Protein AF-0000000076890115 (afdb_homodimer)

Solvent-accessible surface area (backbone atoms only — not comparable to full-atom values): 14856 Å² total; per-residue (Å²): 121,95,66,88,70,88,66,61,55,68,55,51,53,27,32,53,40,20,37,52,50,12,52,52,36,37,52,35,37,73,70,44,58,57,48,56,56,49,51,50,51,44,50,29,38,48,46,52,17,54,66,69,36,73,86,72,84,63,91,37,54,66,53,38,17,52,27,31,18,46,33,30,33,60,43,41,61,73,31,68,40,38,51,47,40,17,54,45,15,48,73,45,59,52,69,17,34,51,54,10,36,49,50,14,50,45,54,50,49,52,50,24,34,49,42,6,56,73,48,32,83,65,69,39,61,43,60,47,28,45,54,51,14,50,49,29,39,52,51,22,51,53,49,51,51,49,59,71,72,100,119,96,65,87,72,87,67,62,53,68,54,51,53,28,33,53,40,20,40,51,50,12,50,50,36,37,52,34,35,74,69,45,59,58,48,57,54,50,51,50,50,45,48,28,38,48,46,51,17,53,65,69,37,73,85,72,85,64,91,36,54,66,54,38,18,53,28,31,18,47,33,30,32,58,43,40,61,73,30,68,39,38,51,47,40,16,54,46,15,48,73,45,57,52,68,17,36,50,53,9,36,50,51,14,50,44,52,50,49,53,51,24,34,50,43,5,57,72,50,31,83,65,68,40,61,44,60,46,27,44,52,52,13,51,47,31,37,51,53,22,51,54,50,50,50,49,59,71,72,99

Foldseek 3Di:
DPDPDPQCVVLVVLLVVLLVLLVVLLVCLVVVVVQVVVVVLLVVLQVVLDVVQDDDPDPDPVSVVSSVVSSVVVVLVPDPLVVVLVVDCVPDDNVVSVVVSCVVVVVVVVVVCCCCVPVNPPPGPSVVSNVSSVVSNVVSVVSVVVSVVD/DPDPPPQCVVLVVLLVVLLVLLVVLLVCLVVCVVQVVVVVLLVVLQVVLDVVQDDDPDPDPVSVVSSVVSSVVVVLVPDPLVVVLVVDCVPDDNVVSVVVSCVVVVVVVVVVCCCCVVVNPPPGPSVVSNVSSVVSNVVSVVSVVVSVVD

pLDDT: mean 81.65, std 14.85, range [27.28, 97.69]

Radius of gyration: 20.22 Å; Cα contacts (8 Å, |Δi|>4): 421; chains: 2; bounding box: 36×68×52 Å

Organism: Aegilops tauschii subsp. strangulata (NCBI:txid200361)

Nearest PDB structures (foldseek):
  8p4y-assembly1_A  TM=1.735E-01  e=9.247E+00  synthetic construct

Secondary structure (DSSP, 8-state):
-----SS-HHHHHHHHHHHHHHHHHHHHHHHTHHHHHHHHHHHHHHHHHHHHS-S--S--HHHHHHHHHHHHHHHHTTSHHHHHHHHHHHHS-HHHHHHHHHHHHHHHHHHHHHHHHHHGGGS-HHHHHHHHHHHHHHHHHHHHHHHHH-/-----SS-HHHHHHHHHHHHHHHHHHHHHHHTHHHHHHHHHHHHHHHHHHHHS-S--S--HHHHHHHHHHHHHHHHTTSHHHHHHHHHHHHS-HHHHHHHHHHHHHHHHHHHHHHHHHHGGG--HHHHHHHHHHHHHHHHHHHHHHHHH-

Sequence (300 aa):
SFGGTDFPIDDILAVCLLVYYGVTTLLDAASGDGEKMNEEQEEAELAVSKFSGNGAGLVSVASTLASTFVLVFVAEWGDKSFFSTIALAAASSPPGVIAGSLAGHGVATLIAVLGGSLLGTFLSEKIISYIGGSLFLAFAAVTLVEIATSSFGGTDFPIDDILAVCLLVYYGVTTLLDAASGDGEKMNEEQEEAELAVSKFSGNGAGLVSVASTLASTFVLVFVAEWGDKSFFSTIALAAASSPPGVIAGSLAGHGVATLIAVLGGSLLGTFLSEKIISYIGGSLFLAFAAVTLVEIATS

Structure (mmCIF, N/CA/C/O backbone):
data_AF-0000000076890115-model_v1
#
loop_
_entity.id
_entity.type
_entity.pdbx_description
1 polymer 'GDT1 family protein'
#
loop_
_atom_site.group_PDB
_atom_site.id
_atom_site.type_symbol
_atom_site.label_atom_id
_atom_site.label_alt_id
_atom_site.label_comp_id
_atom_site.label_asym_id
_atom_site.label_entity_id
_atom_site.label_seq_id
_atom_site.pdbx_PDB_ins_code
_atom_site.Cartn_x
_atom_site.Cartn_y
_atom_site.Cartn_z
_atom_site.occupancy
_atom_site.B_iso_or_equiv
_atom_site.auth_seq_id
_atom_site.auth_comp_id
_atom_site.auth_asym_id
_atom_site.auth_atom_id
_atom_site.pdbx_PDB_model_num
ATOM 1 N N . SER A 1 1 ? 9.648 32.312 24.516 1 27.28 1 SER A N 1
ATOM 2 C CA . SER A 1 1 ? 10.445 31.25 23.906 1 27.28 1 SER A CA 1
ATOM 3 C C . SER A 1 1 ? 10.328 31.266 22.391 1 27.28 1 SER A C 1
ATOM 5 O O . SER A 1 1 ? 9.305 31.688 21.844 1 27.28 1 SER A O 1
ATOM 7 N N . PHE A 1 2 ? 11.359 31.141 21.453 1 32.25 2 PHE A N 1
ATOM 8 C CA . PHE A 1 2 ? 11.242 31.688 20.094 1 32.25 2 PHE A CA 1
ATOM 9 C C . PHE A 1 2 ? 9.961 31.203 19.438 1 32.25 2 PHE A C 1
ATOM 11 O O . PHE A 1 2 ? 9.633 30.016 19.484 1 32.25 2 PHE A O 1
ATOM 18 N N . GLY A 1 3 ? 8.875 31.859 19.422 1 35.59 3 GLY A N 1
ATOM 19 C CA . GLY A 1 3 ? 7.52 31.922 18.906 1 35.59 3 GLY A CA 1
ATOM 20 C C . GLY A 1 3 ? 7.379 31.359 17.516 1 35.59 3 GLY A C 1
ATOM 21 O O . GLY A 1 3 ? 8.25 31.562 16.656 1 35.59 3 GLY A O 1
ATOM 22 N N . GLY A 1 4 ? 6.902 30.141 17.156 1 39.75 4 GLY A N 1
ATOM 23 C CA . GLY A 1 4 ? 6.863 29.438 15.883 1 39.75 4 GLY A CA 1
ATOM 24 C C . GLY A 1 4 ? 6.652 30.375 14.703 1 39.75 4 GLY A C 1
ATOM 25 O O . GLY A 1 4 ? 5.57 30.938 14.539 1 39.75 4 GLY A O 1
ATOM 26 N N . THR A 1 5 ? 7.344 31.312 14.164 1 41.62 5 THR A N 1
ATOM 27 C CA . THR A 1 5 ? 7.414 32.375 13.18 1 41.62 5 THR A CA 1
ATOM 28 C C . THR A 1 5 ? 6.609 32 11.93 1 41.62 5 THR A C 1
ATOM 30 O O . THR A 1 5 ? 6.43 30.828 11.625 1 41.62 5 THR A O 1
ATOM 33 N N . ASP A 1 6 ? 5.484 32.75 11.305 1 49.31 6 ASP A N 1
ATOM 34 C CA . ASP A 1 6 ? 4.375 32.719 10.352 1 49.31 6 ASP A CA 1
ATOM 35 C C . ASP A 1 6 ? 4.828 32.188 8.992 1 49.31 6 ASP A C 1
ATOM 37 O O . ASP A 1 6 ? 4.113 32.344 8 1 49.31 6 ASP A O 1
ATOM 41 N N . PHE A 1 7 ? 6.051 32.125 8.516 1 55.19 7 PHE A N 1
ATOM 42 C CA . PHE A 1 7 ? 6.566 31.594 7.262 1 55.19 7 PHE A CA 1
ATOM 43 C C . PHE A 1 7 ? 6.062 30.172 7.023 1 55.19 7 PHE A C 1
ATOM 45 O O . PHE A 1 7 ? 6.168 29.312 7.902 1 55.19 7 PHE A O 1
ATOM 52 N N . PRO A 1 8 ? 5.098 30 6.098 1 70.12 8 PRO A N 1
ATOM 53 C CA . PRO A 1 8 ? 4.484 28.688 5.875 1 70.12 8 PRO A CA 1
ATOM 54 C C . PRO A 1 8 ? 5.512 27.594 5.598 1 70.12 8 PRO A C 1
ATOM 56 O O . PRO A 1 8 ? 5.531 27.016 4.504 1 70.12 8 PRO A O 1
ATOM 59 N N . ILE A 1 9 ? 6.512 27.406 6.5 1 76.44 9 ILE A N 1
ATOM 60 C CA . ILE A 1 9 ? 7.578 26.422 6.367 1 76.44 9 ILE A CA 1
ATOM 61 C C . ILE A 1 9 ? 6.98 25.047 6.035 1 76.44 9 ILE A C 1
ATOM 63 O O . ILE A 1 9 ? 7.496 24.328 5.18 1 76.44 9 ILE A O 1
ATOM 67 N N . ASP A 1 10 ? 5.949 24.844 6.699 1 75.38 10 ASP A N 1
ATOM 68 C CA . ASP A 1 10 ? 5.301 23.562 6.449 1 75.38 10 ASP A CA 1
ATOM 69 C C . ASP A 1 10 ? 4.824 23.469 5 1 75.38 10 ASP A C 1
ATOM 71 O O . ASP A 1 10 ? 4.938 22.406 4.375 1 75.38 10 ASP A O 1
ATOM 75 N N . ASP A 1 11 ? 4.395 24.625 4.562 1 80.5 11 ASP A N 1
ATOM 76 C CA . ASP A 1 11 ? 3.898 24.641 3.191 1 80.5 11 ASP A CA 1
ATOM 77 C C . ASP A 1 11 ? 5.043 24.516 2.189 1 80.5 11 ASP A C 1
ATOM 79 O O . ASP A 1 11 ? 4.922 23.828 1.174 1 80.5 11 ASP A O 1
ATOM 83 N N . ILE A 1 12 ? 6.098 25.078 2.402 1 85.5 12 ILE A N 1
ATOM 84 C CA . ILE A 1 12 ? 7.254 25.016 1.515 1 85.5 12 ILE A CA 1
ATOM 85 C C . ILE A 1 12 ? 7.836 23.609 1.521 1 85.5 12 ILE A C 1
ATOM 87 O O . ILE A 1 12 ? 8.188 23.078 0.469 1 85.5 12 ILE A O 1
ATOM 91 N N . LEU A 1 13 ? 7.957 23.078 2.717 1 83.81 13 LEU A N 1
ATOM 92 C CA . LEU A 1 13 ? 8.43 21.703 2.822 1 83.81 13 LEU A CA 1
ATOM 93 C C . LEU A 1 13 ? 7.516 20.75 2.061 1 83.81 13 LEU A C 1
ATOM 95 O O . LEU A 1 13 ? 7.988 19.828 1.396 1 83.81 13 LEU A O 1
ATOM 99 N N . ALA A 1 14 ? 6.254 21.062 2.143 1 82.19 14 ALA A N 1
ATOM 100 C CA . ALA A 1 14 ? 5.277 20.234 1.432 1 82.19 14 ALA A CA 1
ATOM 101 C C . ALA A 1 14 ? 5.492 20.312 -0.077 1 82.19 14 ALA A C 1
ATOM 103 O O . ALA A 1 14 ? 5.473 19.297 -0.769 1 82.19 14 ALA A O 1
ATOM 104 N N . VAL A 1 15 ? 5.703 21.469 -0.547 1 88.88 15 VAL A N 1
ATOM 105 C CA . VAL A 1 15 ? 5.922 21.656 -1.977 1 88.88 15 VAL A CA 1
ATOM 106 C C . VAL A 1 15 ? 7.191 20.922 -2.406 1 88.88 15 VAL A C 1
ATOM 108 O O . VAL A 1 15 ? 7.191 20.203 -3.416 1 88.88 15 VAL A O 1
ATOM 111 N N . CYS A 1 16 ? 8.25 21 -1.695 1 91.38 16 CYS A N 1
ATOM 112 C CA . CYS A 1 16 ? 9.508 20.344 -2.02 1 91.38 16 CYS A CA 1
ATOM 113 C C . CYS A 1 16 ? 9.336 18.828 -2.043 1 91.38 16 CYS A C 1
ATOM 115 O O . CYS A 1 16 ? 9.844 18.156 -2.943 1 91.38 16 CYS A O 1
ATOM 117 N N . LEU A 1 17 ? 8.609 18.422 -1.122 1 88.25 17 LEU A N 1
ATOM 118 C CA . LEU A 1 17 ? 8.375 16.984 -1.047 1 88.25 17 LEU A CA 1
ATOM 119 C C . LEU A 1 17 ? 7.527 16.5 -2.225 1 88.25 17 LEU A C 1
ATOM 121 O O . LEU A 1 17 ? 7.824 15.477 -2.83 1 88.25 17 LEU A O 1
ATOM 125 N N . LEU A 1 18 ? 6.523 17.25 -2.518 1 89.75 18 LEU A N 1
ATOM 126 C CA . LEU A 1 18 ? 5.633 16.891 -3.613 1 89.75 18 LEU A CA 1
ATOM 127 C C . LEU A 1 18 ? 6.375 16.891 -4.945 1 89.75 18 LEU A C 1
ATOM 129 O O . LEU A 1 18 ? 6.172 16.016 -5.777 1 89.75 18 LEU A O 1
ATOM 133 N N . VAL A 1 19 ? 7.23 17.828 -5.074 1 93.44 19 VAL A N 1
ATOM 134 C CA . VAL A 1 19 ? 8.031 17.906 -6.289 1 93.44 19 VAL A CA 1
ATOM 135 C C . VAL A 1 19 ? 9.016 16.75 -6.34 1 93.44 19 VAL A C 1
ATOM 137 O O . VAL A 1 19 ? 9.148 16.078 -7.375 1 93.44 19 VAL A O 1
ATOM 140 N N . TYR A 1 20 ? 9.703 16.578 -5.285 1 92.38 20 TYR A N 1
ATOM 141 C CA . TYR A 1 20 ? 10.656 15.477 -5.207 1 92.38 20 TYR A CA 1
ATOM 142 C C . TYR A 1 20 ? 9.992 14.148 -5.559 1 92.38 20 TYR A C 1
ATOM 144 O O . TYR A 1 20 ? 10.477 13.406 -6.414 1 92.38 20 TYR A O 1
ATOM 152 N N . TYR A 1 21 ? 8.875 13.82 -5.035 1 88.62 21 TYR A N 1
ATOM 153 C CA . TYR A 1 21 ? 8.195 12.547 -5.262 1 88.62 21 TYR A CA 1
ATOM 154 C C . TYR A 1 21 ? 7.613 12.484 -6.668 1 88.62 21 TYR A C 1
ATOM 156 O O . TYR A 1 21 ? 7.605 11.422 -7.293 1 88.62 21 TYR A O 1
ATOM 164 N N . GLY A 1 22 ? 7.055 13.602 -7.043 1 91.75 22 GLY A N 1
ATOM 165 C CA . GLY A 1 22 ? 6.539 13.641 -8.406 1 91.75 22 GLY A CA 1
ATOM 166 C C . GLY A 1 22 ? 7.602 13.359 -9.453 1 91.75 22 GLY A C 1
ATOM 167 O O . GLY A 1 22 ? 7.422 12.5 -10.312 1 91.75 22 GLY A O 1
ATOM 168 N N . VAL A 1 23 ? 8.727 13.961 -9.266 1 94.19 23 VAL A N 1
ATOM 169 C CA . VAL A 1 23 ? 9.805 13.852 -10.234 1 94.19 23 VAL A CA 1
ATOM 170 C C . VAL A 1 23 ? 10.422 12.453 -10.172 1 94.19 23 VAL A C 1
ATOM 172 O O . VAL A 1 23 ? 10.641 11.812 -11.203 1 94.19 23 VAL A O 1
ATOM 175 N N . THR A 1 24 ? 10.703 11.977 -9 1 90.31 24 THR A N 1
ATOM 176 C CA . THR A 1 24 ? 11.336 10.664 -8.867 1 90.31 24 THR A CA 1
ATOM 177 C C . THR A 1 24 ? 10.414 9.562 -9.383 1 90.31 24 THR A C 1
ATOM 179 O O . THR A 1 24 ? 10.867 8.602 -9.992 1 90.31 24 THR A O 1
ATOM 182 N N . THR A 1 25 ? 9.164 9.695 -9.133 1 88.44 25 THR A N 1
ATOM 183 C CA . THR A 1 25 ? 8.203 8.719 -9.633 1 88.44 25 THR A CA 1
ATOM 184 C C . THR A 1 25 ? 8.188 8.703 -11.156 1 88.44 25 THR A C 1
ATOM 186 O O . THR A 1 25 ? 8.172 7.641 -11.773 1 88.44 25 THR A O 1
ATOM 189 N N . LEU A 1 26 ? 8.258 9.805 -11.758 1 93.31 26 LEU A N 1
ATOM 190 C CA . LEU A 1 26 ? 8.234 9.898 -13.219 1 93.31 26 LEU A CA 1
ATOM 191 C C . LEU A 1 26 ? 9.539 9.391 -13.82 1 93.31 26 LEU A C 1
ATOM 193 O O . LEU A 1 26 ? 9.531 8.742 -14.867 1 93.31 26 LEU A O 1
ATOM 197 N N . LEU A 1 27 ? 10.625 9.641 -13.188 1 93.25 27 LEU A N 1
ATOM 198 C CA . LEU A 1 27 ? 11.914 9.148 -13.672 1 93.25 27 LEU A CA 1
ATOM 199 C C . LEU A 1 27 ? 11.984 7.629 -13.578 1 93.25 27 LEU A C 1
ATOM 201 O O . LEU A 1 27 ? 12.484 6.973 -14.492 1 93.25 27 LEU A O 1
ATOM 205 N N . ASP A 1 28 ? 11.492 7.113 -12.461 1 87 28 ASP A N 1
ATOM 206 C CA . ASP A 1 28 ? 11.445 5.664 -12.297 1 87 28 ASP A CA 1
ATOM 207 C C . ASP A 1 28 ? 10.555 5.023 -13.359 1 87 28 ASP A C 1
ATOM 209 O O . ASP A 1 28 ? 10.852 3.936 -13.852 1 87 28 ASP A O 1
ATOM 213 N N . ALA A 1 29 ? 9.438 5.652 -13.641 1 87.19 29 ALA A N 1
ATOM 214 C CA . ALA A 1 29 ? 8.531 5.156 -14.672 1 87.19 29 ALA A CA 1
ATOM 215 C C . ALA A 1 29 ? 9.211 5.125 -16.031 1 87.19 29 ALA A C 1
ATOM 217 O O . ALA A 1 29 ? 9.078 4.156 -16.781 1 87.19 29 ALA A O 1
ATOM 218 N N . ALA A 1 30 ? 9.938 6.102 -16.297 1 90.81 30 ALA A N 1
ATOM 219 C CA . ALA A 1 30 ? 10.609 6.219 -17.594 1 90.81 30 ALA A CA 1
ATOM 220 C C . ALA A 1 30 ? 11.734 5.199 -17.719 1 90.81 30 ALA A C 1
ATOM 222 O O . ALA A 1 30 ? 11.969 4.648 -18.797 1 90.81 30 ALA A O 1
ATOM 223 N N . SER A 1 31 ? 12.383 4.844 -16.656 1 89.06 31 SER A N 1
ATOM 224 C CA . SER A 1 31 ? 13.523 3.941 -16.688 1 89.06 31 SER A CA 1
ATOM 225 C C . SER A 1 31 ? 13.078 2.482 -16.672 1 89.06 31 SER A C 1
ATOM 227 O O . SER A 1 31 ? 13.836 1.593 -17.062 1 89.06 31 SER A O 1
ATOM 229 N N . GLY A 1 32 ? 12 2.18 -16.078 1 80.31 32 GLY A N 1
ATOM 230 C CA . GLY A 1 32 ? 11.5 0.815 -15.977 1 80.31 32 GLY A CA 1
ATOM 231 C C . GLY A 1 32 ? 11.992 0.096 -14.734 1 80.31 32 GLY A C 1
ATOM 232 O O . GLY A 1 32 ? 11.672 -1.075 -14.523 1 80.31 32 GLY A O 1
ATOM 233 N N . ASP A 1 33 ? 12.672 0.688 -13.977 1 75.62 33 ASP A N 1
ATOM 234 C CA . ASP A 1 33 ? 13.258 0.078 -12.781 1 75.62 33 ASP A CA 1
ATOM 235 C C . ASP A 1 33 ? 12.18 -0.282 -11.766 1 75.62 33 ASP A C 1
ATOM 237 O O . ASP A 1 33 ? 12.242 -1.335 -11.125 1 75.62 33 ASP A O 1
ATOM 241 N N . GLY A 1 34 ? 11.258 0.55 -11.562 1 69.06 34 GLY A N 1
ATOM 242 C CA . GLY A 1 34 ? 10.164 0.302 -10.641 1 69.06 34 GLY A CA 1
ATOM 243 C C . GLY A 1 34 ? 9.32 -0.9 -11.016 1 69.06 34 GLY A C 1
ATOM 244 O O . GLY A 1 34 ? 8.875 -1.655 -10.148 1 69.06 34 GLY A O 1
ATOM 245 N N . GLU A 1 35 ? 9.203 -1.155 -12.219 1 71.81 35 GLU A N 1
ATOM 246 C CA . GLU A 1 35 ? 8.398 -2.268 -12.711 1 71.81 35 GLU A CA 1
ATOM 247 C C . GLU A 1 35 ? 9.023 -3.609 -12.336 1 71.81 35 GLU A C 1
ATOM 249 O O . GLU A 1 35 ? 8.32 -4.535 -11.922 1 71.81 35 GLU A O 1
ATOM 254 N N . LYS A 1 36 ? 10.234 -3.717 -12.562 1 72.31 36 LYS A N 1
ATOM 255 C CA . LYS A 1 36 ? 10.93 -4.973 -12.281 1 72.31 36 LYS A CA 1
ATOM 256 C C . LYS A 1 36 ? 10.844 -5.328 -10.805 1 72.31 36 LYS A C 1
ATOM 258 O O . LYS A 1 36 ? 10.625 -6.488 -10.453 1 72.31 36 LYS A O 1
ATOM 263 N N . MET A 1 37 ? 10.992 -4.316 -9.953 1 67.5 37 MET A N 1
ATOM 264 C CA . MET A 1 37 ? 10.953 -4.551 -8.516 1 67.5 37 MET A CA 1
ATOM 265 C C . MET A 1 37 ? 9.562 -4.98 -8.07 1 67.5 37 MET A C 1
ATOM 267 O O . MET A 1 37 ? 9.422 -5.867 -7.227 1 67.5 37 MET A O 1
ATOM 271 N N . ASN A 1 38 ? 8.641 -4.379 -8.641 1 69.5 38 ASN A N 1
ATOM 272 C CA . ASN A 1 38 ? 7.262 -4.711 -8.281 1 69.5 38 ASN A CA 1
ATOM 273 C C . ASN A 1 38 ? 6.887 -6.117 -8.742 1 69.5 38 ASN A C 1
ATOM 275 O O . ASN A 1 38 ? 6.188 -6.84 -8.039 1 69.5 38 ASN A O 1
ATOM 279 N N . GLU A 1 39 ? 7.32 -6.488 -9.883 1 71.12 39 GLU A N 1
ATOM 280 C CA . GLU A 1 39 ? 7.055 -7.828 -10.391 1 71.12 39 GLU A CA 1
ATOM 281 C C . GLU A 1 39 ? 7.656 -8.898 -9.477 1 71.12 39 GLU A C 1
ATOM 283 O O . GLU A 1 39 ? 7.035 -9.93 -9.227 1 71.12 39 GLU A O 1
ATOM 288 N N . GLU A 1 40 ? 8.883 -8.594 -9.109 1 69.38 40 GLU A N 1
ATOM 289 C CA . GLU A 1 40 ? 9.555 -9.547 -8.234 1 69.38 40 GLU A CA 1
ATOM 290 C C . GLU A 1 40 ? 8.828 -9.68 -6.895 1 69.38 40 GLU A C 1
ATOM 292 O O . GLU A 1 40 ? 8.688 -10.781 -6.363 1 69.38 40 GLU A O 1
ATOM 297 N N . GLN A 1 41 ? 8.406 -8.539 -6.355 1 69.62 41 GLN A N 1
ATOM 298 C CA . GLN A 1 41 ? 7.676 -8.57 -5.094 1 69.62 41 GLN A CA 1
ATOM 299 C C . GLN A 1 41 ? 6.336 -9.289 -5.25 1 69.62 41 GLN A C 1
ATOM 301 O O . GLN A 1 41 ? 5.93 -10.047 -4.367 1 69.62 41 GLN A O 1
ATOM 306 N N . GLU A 1 42 ? 5.668 -9.086 -6.312 1 72.62 42 GLU A N 1
ATOM 307 C CA . GLU A 1 42 ? 4.418 -9.789 -6.605 1 72.62 42 GLU A CA 1
ATOM 308 C C . GLU A 1 42 ? 4.629 -11.297 -6.66 1 72.62 42 GLU A C 1
ATOM 310 O O . GLU A 1 42 ? 3.82 -12.062 -6.125 1 72.62 42 GLU A O 1
ATOM 315 N N . GLU A 1 43 ? 5.68 -11.727 -7.309 1 71.81 43 GLU A N 1
ATOM 316 C CA . GLU A 1 43 ? 5.984 -13.156 -7.391 1 71.81 43 GLU A CA 1
ATOM 317 C C . GLU A 1 43 ? 6.246 -13.742 -6.008 1 71.81 43 GLU A C 1
ATOM 319 O O . GLU A 1 43 ? 5.848 -14.875 -5.723 1 71.81 43 GLU A O 1
ATOM 324 N N . ALA A 1 44 ? 6.883 -12.977 -5.23 1 72.25 44 ALA A N 1
ATOM 325 C CA . ALA A 1 44 ? 7.152 -13.422 -3.867 1 72.25 44 ALA A CA 1
ATOM 326 C C . ALA A 1 44 ? 5.859 -13.531 -3.061 1 72.25 44 ALA A C 1
ATOM 328 O O . ALA A 1 44 ? 5.672 -14.484 -2.303 1 72.25 44 ALA A O 1
ATOM 329 N N . GLU A 1 45 ? 5.012 -12.555 -3.223 1 70.88 45 GLU A N 1
ATOM 330 C CA . GLU A 1 45 ? 3.732 -12.562 -2.521 1 70.88 45 GLU A CA 1
ATOM 331 C C . GLU A 1 45 ? 2.857 -13.719 -2.988 1 70.88 45 GLU A C 1
ATOM 333 O O . GLU A 1 45 ? 2.154 -14.344 -2.186 1 70.88 45 GLU A O 1
ATOM 338 N N . LEU A 1 46 ? 2.953 -14.016 -4.266 1 72.31 46 LEU A N 1
ATOM 339 C CA . LEU A 1 46 ? 2.213 -15.141 -4.82 1 72.31 46 LEU A CA 1
ATOM 340 C C . LEU A 1 46 ? 2.729 -16.469 -4.258 1 72.31 46 LEU A C 1
ATOM 342 O O . LEU A 1 46 ? 1.944 -17.375 -3.99 1 72.31 46 LEU A O 1
ATOM 346 N N . ALA A 1 47 ? 3.963 -16.547 -4.137 1 72.12 47 ALA A N 1
ATOM 347 C CA . ALA A 1 47 ? 4.547 -17.734 -3.521 1 72.12 47 ALA A CA 1
ATOM 348 C C . ALA A 1 47 ? 4.016 -17.938 -2.105 1 72.12 47 ALA A C 1
ATOM 350 O O . ALA A 1 47 ? 3.711 -19.062 -1.703 1 72.12 47 ALA A O 1
ATOM 351 N N . VAL A 1 48 ? 3.84 -16.859 -1.374 1 69.5 48 VAL A N 1
ATOM 352 C CA . VAL A 1 48 ? 3.314 -16.906 -0.015 1 69.5 48 VAL A CA 1
ATOM 353 C C . VAL A 1 48 ? 1.854 -17.344 -0.042 1 69.5 48 VAL A C 1
ATOM 355 O O . VAL A 1 48 ? 1.421 -18.141 0.806 1 69.5 48 VAL A O 1
ATOM 358 N N . SER A 1 49 ? 1.13 -16.859 -0.946 1 71.56 49 SER A N 1
ATOM 359 C CA . SER A 1 49 ? -0.283 -17.203 -1.067 1 71.56 49 SER A CA 1
ATOM 360 C C . SER A 1 49 ? -0.465 -18.672 -1.414 1 71.56 49 SER A C 1
ATOM 362 O O . SER A 1 49 ? -1.431 -19.312 -0.979 1 71.56 49 SER A O 1
ATOM 364 N N . LYS A 1 50 ? 0.323 -19.234 -2.299 1 69.12 50 LYS A N 1
ATOM 365 C CA . LYS A 1 50 ? 0.262 -20.656 -2.654 1 69.12 50 LYS A CA 1
ATOM 366 C C . LYS A 1 50 ? 0.508 -21.531 -1.436 1 69.12 50 LYS A C 1
ATOM 368 O O . LYS A 1 50 ? -0.094 -22.609 -1.305 1 69.12 50 LYS A O 1
ATOM 373 N N . PHE A 1 51 ? 1.359 -21.031 -0.704 1 63.19 51 PHE A N 1
ATOM 374 C CA . PHE A 1 51 ? 1.638 -21.766 0.519 1 63.19 51 PHE A CA 1
ATOM 375 C C . PHE A 1 51 ? 0.448 -21.719 1.469 1 63.19 51 PHE A C 1
ATOM 377 O O . PHE A 1 51 ? 0.159 -22.688 2.166 1 63.19 51 PHE A O 1
ATOM 384 N N . SER A 1 52 ? -0.043 -20.547 1.548 1 57.22 52 SER A N 1
ATOM 385 C CA . SER A 1 52 ? -1.17 -20.359 2.459 1 57.22 52 SER A CA 1
ATOM 386 C C . SER A 1 52 ? -2.43 -21.031 1.916 1 57.22 52 SER A C 1
ATOM 388 O O . SER A 1 52 ? -3.277 -21.484 2.686 1 57.22 52 SER A O 1
ATOM 390 N N . GLY A 1 53 ? -2.588 -20.906 0.648 1 53.66 53 GLY A N 1
ATOM 391 C CA . GLY A 1 53 ? -3.75 -21.5 0.01 1 53.66 53 GLY A CA 1
ATOM 392 C C . GLY A 1 53 ? -3.561 -22.969 -0.324 1 53.66 53 GLY A C 1
ATOM 393 O O . GLY A 1 53 ? -2.615 -23.328 -1.025 1 53.66 53 GLY A O 1
ATOM 394 N N . ASN A 1 54 ? -3.699 -23.875 0.48 1 49.97 54 ASN A N 1
ATOM 395 C CA . ASN A 1 54 ? -3.67 -25.328 0.25 1 49.97 54 ASN A CA 1
ATOM 396 C C . ASN A 1 54 ? -3.912 -25.656 -1.218 1 49.97 54 ASN A C 1
ATOM 398 O O . ASN A 1 54 ? -4.379 -24.812 -1.985 1 49.97 54 ASN A O 1
ATOM 402 N N . GLY A 1 55 ? -3.975 -27.188 -1.569 1 41.12 55 GLY A N 1
ATOM 403 C CA . GLY A 1 55 ? -4.039 -28.234 -2.572 1 41.12 55 GLY A CA 1
ATOM 404 C C . GLY A 1 55 ? -5.027 -27.938 -3.684 1 41.12 55 GLY A C 1
ATOM 405 O O . GLY A 1 55 ? -5.188 -28.734 -4.609 1 41.12 55 GLY A O 1
ATOM 406 N N . ALA A 1 56 ? -6.344 -27.438 -3.434 1 42.59 56 ALA A N 1
ATOM 407 C CA . ALA A 1 56 ? -7.352 -27.906 -4.379 1 42.59 56 ALA A CA 1
ATOM 408 C C . ALA A 1 56 ? -7.27 -27.125 -5.695 1 42.59 56 ALA A C 1
ATOM 410 O O . ALA A 1 56 ? -7.262 -25.906 -5.703 1 42.59 56 ALA A O 1
ATOM 411 N N . GLY A 1 57 ? -6.609 -27.516 -6.676 1 44.69 57 GLY A N 1
ATOM 412 C CA . GLY A 1 57 ? -6.598 -27.297 -8.109 1 44.69 57 GLY A CA 1
ATOM 413 C C . GLY A 1 57 ? -7.723 -26.391 -8.578 1 44.69 57 GLY A C 1
ATOM 414 O O . GLY A 1 57 ? -7.738 -25.953 -9.734 1 44.69 57 GLY A O 1
ATOM 415 N N . LEU A 1 58 ? -8.883 -26.453 -7.988 1 48.31 58 LEU A N 1
ATOM 416 C CA . LEU A 1 58 ? -10 -25.766 -8.641 1 48.31 58 LEU A CA 1
ATOM 417 C C . LEU A 1 58 ? -10.07 -24.297 -8.203 1 48.31 58 LEU A C 1
ATOM 419 O O . LEU A 1 58 ? -10.148 -24.016 -7.012 1 48.31 58 LEU A O 1
ATOM 423 N N . VAL A 1 59 ? -9.594 -23.25 -9.117 1 60 59 VAL A N 1
ATOM 424 C CA . VAL A 1 59 ? -9.781 -21.797 -9.102 1 60 59 VAL A CA 1
ATOM 425 C C . VAL A 1 59 ? -11.195 -21.469 -8.641 1 60 59 VAL A C 1
ATOM 427 O O . VAL A 1 59 ? -12.086 -21.234 -9.461 1 60 59 VAL A O 1
ATOM 430 N N . SER A 1 60 ? -11.672 -22.031 -7.48 1 78.81 60 SER A N 1
ATOM 431 C CA . SER A 1 60 ? -12.953 -21.641 -6.91 1 78.81 60 SER A CA 1
ATOM 432 C C . SER A 1 60 ? -12.883 -20.219 -6.332 1 78.81 60 SER A C 1
ATOM 434 O O . SER A 1 60 ? -11.797 -19.703 -6.074 1 78.81 60 SER A O 1
ATOM 436 N N . VAL A 1 61 ? -14.031 -19.547 -6.242 1 81.88 61 VAL A N 1
ATOM 437 C CA . VAL A 1 61 ? -14.18 -18.219 -5.676 1 81.88 61 VAL A CA 1
ATOM 438 C C . VAL A 1 61 ? -13.578 -18.172 -4.273 1 81.88 61 VAL A C 1
ATOM 440 O O . VAL A 1 61 ? -12.883 -17.219 -3.91 1 81.88 61 VAL A O 1
ATOM 443 N N . ALA A 1 62 ? -13.719 -19.297 -3.562 1 86.25 62 ALA A N 1
ATOM 444 C CA . ALA A 1 62 ? -13.227 -19.359 -2.189 1 86.25 62 ALA A CA 1
ATOM 445 C C . ALA A 1 62 ? -11.703 -19.422 -2.154 1 86.25 62 ALA A C 1
ATOM 447 O O . ALA A 1 62 ? -11.07 -18.781 -1.313 1 86.25 62 ALA A O 1
ATOM 448 N N . SER A 1 63 ? -11.234 -20.203 -3.141 1 85.5 63 SER A N 1
ATOM 449 C CA . SER A 1 63 ? -9.781 -20.281 -3.205 1 85.5 63 SER A CA 1
ATOM 450 C C . SER A 1 63 ? -9.164 -18.953 -3.617 1 85.5 63 SER A C 1
ATOM 452 O O . SER A 1 63 ? -8.141 -18.547 -3.072 1 85.5 63 SER A O 1
ATOM 454 N N . THR A 1 64 ? -9.875 -18.281 -4.508 1 87.31 64 THR A N 1
ATOM 455 C CA . THR A 1 64 ? -9.414 -16.969 -4.957 1 87.31 64 THR A CA 1
ATOM 456 C C . THR A 1 64 ? -9.484 -15.953 -3.824 1 87.31 64 THR A C 1
ATOM 458 O O . THR A 1 64 ? -8.562 -15.156 -3.633 1 87.31 64 THR A O 1
ATOM 461 N N . LEU A 1 65 ? -10.531 -16.016 -3.025 1 91.88 65 LEU A N 1
ATOM 462 C CA . LEU A 1 65 ? -10.711 -15.125 -1.887 1 91.88 65 LEU A CA 1
ATOM 463 C C . LEU A 1 65 ? -9.578 -15.305 -0.875 1 91.88 65 LEU A C 1
ATOM 465 O O . LEU A 1 65 ? -8.984 -14.32 -0.43 1 91.88 65 LEU A O 1
ATOM 469 N N . ALA A 1 66 ? -9.273 -16.469 -0.556 1 89.75 66 ALA A N 1
ATOM 470 C CA . ALA A 1 66 ? -8.266 -16.766 0.459 1 89.75 66 ALA A CA 1
ATOM 471 C C . ALA A 1 66 ? -6.875 -16.328 -0.013 1 89.75 66 ALA A C 1
ATOM 473 O O . ALA A 1 66 ? -6.133 -15.68 0.73 1 89.75 66 ALA A O 1
ATOM 474 N N . SER A 1 67 ? -6.547 -16.719 -1.281 1 85.44 67 SER A N 1
ATOM 475 C CA . SER A 1 67 ? -5.246 -16.344 -1.829 1 85.44 67 SER A CA 1
ATOM 476 C C . SER A 1 67 ? -5.102 -14.828 -1.942 1 85.44 67 SER A C 1
ATOM 478 O O . SER A 1 67 ? -4.047 -14.273 -1.625 1 85.44 67 SER A O 1
ATOM 480 N N . THR A 1 68 ? -6.234 -14.164 -2.404 1 91.06 68 THR A N 1
ATOM 481 C CA . THR A 1 68 ? -6.203 -12.711 -2.537 1 91.06 68 THR A CA 1
ATOM 482 C C . THR A 1 68 ? -6.082 -12.039 -1.169 1 91.06 68 THR A C 1
ATOM 484 O O . THR A 1 68 ? -5.316 -11.094 -1.002 1 91.06 68 THR A O 1
ATOM 487 N N . PHE A 1 69 ? -6.766 -12.57 -0.197 1 93.94 69 PHE A N 1
ATOM 488 C CA . PHE A 1 69 ? -6.688 -12.047 1.162 1 93.94 69 PHE A CA 1
ATOM 489 C C . PHE A 1 69 ? -5.246 -12.055 1.663 1 93.94 69 PHE A C 1
ATOM 491 O O . PHE A 1 69 ? -4.742 -11.039 2.145 1 93.94 69 PHE A O 1
ATOM 498 N N . VAL A 1 70 ? -4.586 -13.133 1.569 1 88.69 70 VAL A N 1
ATOM 499 C CA . VAL A 1 70 ? -3.232 -13.289 2.09 1 88.69 70 VAL A CA 1
ATOM 500 C C . VAL A 1 70 ? -2.283 -12.352 1.345 1 88.69 70 VAL A C 1
ATOM 502 O O . VAL A 1 70 ? -1.476 -11.656 1.964 1 88.69 70 VAL A O 1
ATOM 505 N N . LEU A 1 71 ? -2.404 -12.305 0.033 1 87.56 71 LEU A N 1
ATOM 506 C CA . LEU A 1 71 ? -1.514 -11.484 -0.779 1 87.56 71 LEU A CA 1
ATOM 507 C C . LEU A 1 71 ? -1.667 -10.008 -0.43 1 87.56 71 LEU A C 1
ATOM 509 O O . LEU A 1 71 ? -0.672 -9.305 -0.252 1 87.56 71 LEU A O 1
ATOM 513 N N . VAL A 1 72 ? -2.898 -9.594 -0.353 1 92.12 72 VAL A N 1
ATOM 514 C CA . VAL A 1 72 ? -3.162 -8.188 -0.078 1 92.12 72 VAL A CA 1
ATOM 515 C C . VAL A 1 72 ? -2.758 -7.852 1.356 1 92.12 72 VAL A C 1
ATOM 517 O O . VAL A 1 72 ? -2.158 -6.805 1.612 1 92.12 72 VAL A O 1
ATOM 520 N N . PHE A 1 73 ? -3.008 -8.758 2.268 1 92.25 73 PHE A N 1
ATOM 521 C CA . PHE A 1 73 ? -2.629 -8.531 3.658 1 92.25 73 PHE A CA 1
ATOM 522 C C . PHE A 1 73 ? -1.116 -8.398 3.791 1 92.25 73 PHE A C 1
ATOM 524 O O . PHE A 1 73 ? -0.625 -7.488 4.461 1 92.25 73 PHE A O 1
ATOM 531 N N . VAL A 1 74 ? -0.386 -9.266 3.158 1 85.75 74 VAL A N 1
ATOM 532 C CA . VAL A 1 74 ? 1.071 -9.242 3.225 1 85.75 74 VAL A CA 1
ATOM 533 C C . VAL A 1 74 ? 1.605 -7.996 2.527 1 85.75 74 VAL A C 1
ATOM 535 O O . VAL A 1 74 ? 2.541 -7.355 3.016 1 85.75 74 VAL A O 1
ATOM 538 N N . ALA A 1 75 ? 1.04 -7.648 1.433 1 87.69 75 ALA A N 1
ATOM 539 C CA . ALA A 1 75 ? 1.468 -6.473 0.68 1 87.69 75 ALA A CA 1
ATOM 540 C C . ALA A 1 75 ? 1.247 -5.195 1.486 1 87.69 75 ALA A C 1
ATOM 542 O O . ALA A 1 75 ? 2.012 -4.234 1.361 1 87.69 75 ALA A O 1
ATOM 543 N N . GLU A 1 76 ? 0.268 -5.211 2.336 1 90.5 76 GLU A N 1
ATOM 544 C CA . GLU A 1 76 ? -0.07 -4.031 3.125 1 90.5 76 GLU A CA 1
ATOM 545 C C . GLU A 1 76 ? 0.833 -3.91 4.348 1 90.5 76 GLU A C 1
ATOM 547 O O . GLU A 1 76 ? 0.966 -2.826 4.922 1 90.5 76 GLU A O 1
ATOM 552 N N . TRP A 1 77 ? 1.384 -4.941 4.742 1 89.31 77 TRP A N 1
ATOM 553 C CA . TRP A 1 77 ? 2.205 -4.93 5.949 1 89.31 77 TRP A CA 1
ATOM 554 C C . TRP A 1 77 ? 3.373 -3.961 5.805 1 89.31 77 TRP A C 1
ATOM 556 O O . TRP A 1 77 ? 4.312 -4.223 5.047 1 89.31 77 TRP A O 1
ATOM 566 N N . GLY A 1 78 ? 3.295 -2.889 6.457 1 86.38 78 GLY A N 1
ATOM 567 C CA . GLY A 1 78 ? 4.414 -1.96 6.504 1 86.38 78 GLY A CA 1
ATOM 568 C C . GLY A 1 78 ? 4.492 -1.06 5.285 1 86.38 78 GLY A C 1
ATOM 569 O O . GLY A 1 78 ? 5.527 -0.432 5.039 1 86.38 78 GLY A O 1
ATOM 570 N N . ASP A 1 79 ? 3.486 -1.058 4.516 1 87.25 79 ASP A N 1
ATOM 571 C CA . ASP A 1 79 ? 3.541 -0.168 3.361 1 87.25 79 ASP A CA 1
ATOM 572 C C . ASP A 1 79 ? 3.178 1.263 3.752 1 87.25 79 ASP A C 1
ATOM 574 O O . ASP A 1 79 ? 2.912 1.544 4.922 1 87.25 79 ASP A O 1
ATOM 578 N N . LYS A 1 80 ? 3.158 2.184 2.74 1 82.62 80 LYS A N 1
ATOM 579 C CA . LYS A 1 80 ? 2.932 3.605 2.982 1 82.62 80 LYS A CA 1
ATOM 580 C C . LYS A 1 80 ? 1.577 3.84 3.646 1 82.62 80 LYS A C 1
ATOM 582 O O . LYS A 1 80 ? 1.477 4.602 4.609 1 82.62 80 LYS A O 1
ATOM 587 N N . SER A 1 81 ? 0.477 3.174 3.111 1 89.94 81 SER A N 1
ATOM 588 C CA . SER A 1 81 ? -0.851 3.41 3.668 1 89.94 81 SER A CA 1
ATOM 589 C C . SER A 1 81 ? -0.976 2.826 5.07 1 89.94 81 SER A C 1
ATOM 591 O O . SER A 1 81 ? -1.708 3.357 5.906 1 89.94 81 SER A O 1
ATOM 593 N N . PHE A 1 82 ? -0.212 1.784 5.391 1 90.44 82 PHE A N 1
ATOM 594 C CA . PHE A 1 82 ? -0.213 1.177 6.715 1 90.44 82 PHE A CA 1
ATOM 595 C C . PHE A 1 82 ? 0.323 2.15 7.758 1 90.44 82 PHE A C 1
ATOM 597 O O . PHE A 1 82 ? -0.315 2.377 8.789 1 90.44 82 PHE A O 1
ATOM 604 N N . PHE A 1 83 ? 1.38 2.826 7.445 1 84.44 83 PHE A N 1
ATOM 605 C CA . PHE A 1 83 ? 2.029 3.732 8.383 1 84.44 83 PHE A CA 1
ATOM 606 C C . PHE A 1 83 ? 1.249 5.035 8.508 1 84.44 83 PHE A C 1
ATOM 608 O O . PHE A 1 83 ? 1.147 5.609 9.594 1 84.44 83 PHE A O 1
ATOM 615 N N . SER A 1 84 ? 0.752 5.477 7.387 1 84.12 84 SER A N 1
ATOM 616 C CA . SER A 1 84 ? -0.088 6.668 7.434 1 84.12 84 SER A CA 1
ATOM 617 C C . SER A 1 84 ? -1.307 6.449 8.32 1 84.12 84 SER A C 1
ATOM 619 O O . SER A 1 84 ? -1.695 7.344 9.078 1 84.12 84 SER A O 1
ATOM 621 N N . THR A 1 85 ? -1.853 5.273 8.234 1 89.75 85 THR A N 1
ATOM 622 C CA . THR A 1 85 ? -3.014 4.938 9.055 1 89.75 85 THR A CA 1
ATOM 623 C C . THR A 1 85 ? -2.639 4.891 10.531 1 89.75 85 THR A C 1
ATOM 625 O O . THR A 1 85 ? -3.371 5.402 11.383 1 89.75 85 THR A O 1
ATOM 628 N N . ILE A 1 86 ? -1.493 4.352 10.852 1 86.81 86 ILE A N 1
ATOM 629 C CA . ILE A 1 86 ? -1.01 4.305 12.227 1 86.81 86 ILE A CA 1
ATOM 630 C C . ILE A 1 86 ? -0.835 5.727 12.758 1 86.81 86 ILE A C 1
ATOM 632 O O . ILE A 1 86 ? -1.287 6.043 13.859 1 86.81 86 ILE A O 1
ATOM 636 N N . ALA A 1 87 ? -0.213 6.551 11.961 1 83.38 87 ALA A N 1
ATOM 637 C CA . ALA A 1 87 ? 0.056 7.93 12.367 1 83.38 87 ALA A CA 1
ATOM 638 C C . ALA A 1 87 ? -1.243 8.695 12.602 1 83.38 87 ALA A C 1
ATOM 640 O O . ALA A 1 87 ? -1.378 9.414 13.586 1 83.38 87 ALA A O 1
ATOM 641 N N . LEU A 1 88 ? -2.164 8.523 11.703 1 84.44 88 LEU A N 1
ATOM 642 C CA . LEU A 1 88 ? -3.43 9.242 11.805 1 84.44 88 LEU A CA 1
ATOM 643 C C . LEU A 1 88 ? -4.246 8.734 12.992 1 84.44 88 LEU A C 1
ATOM 645 O O . LEU A 1 88 ? -4.906 9.523 13.68 1 84.44 88 LEU A O 1
ATOM 649 N N . ALA A 1 89 ? -4.215 7.473 13.242 1 88.38 89 ALA A N 1
ATOM 650 C CA . ALA A 1 89 ? -4.961 6.883 14.352 1 88.38 89 ALA A CA 1
ATOM 651 C C . ALA A 1 89 ? -4.406 7.352 15.695 1 88.38 89 ALA A C 1
ATOM 653 O O . ALA A 1 89 ? -5.137 7.418 16.688 1 88.38 89 ALA A O 1
ATOM 654 N N . ALA A 1 90 ? -3.121 7.676 15.711 1 84.81 90 ALA A N 1
ATOM 655 C CA . ALA A 1 90 ? -2.494 8.18 16.938 1 84.81 90 ALA A CA 1
ATOM 656 C C . ALA A 1 90 ? -2.879 9.633 17.188 1 84.81 90 ALA A C 1
ATOM 658 O O . ALA A 1 90 ? -2.844 10.102 18.328 1 84.81 90 ALA A O 1
ATOM 659 N N . ALA A 1 91 ? -3.326 10.32 16.188 1 81.44 91 ALA A N 1
ATOM 660 C CA . ALA A 1 91 ? -3.479 11.766 16.281 1 81.44 91 ALA A CA 1
ATOM 661 C C . ALA A 1 91 ? -4.945 12.172 16.172 1 81.44 91 ALA A C 1
ATOM 663 O O . ALA A 1 91 ? -5.289 13.336 16.391 1 81.44 91 ALA A O 1
ATOM 664 N N . SER A 1 92 ? -5.801 11.266 15.766 1 84.88 92 SER A N 1
ATOM 665 C CA . SER A 1 92 ? -7.172 11.656 15.461 1 84.88 92 SER A CA 1
ATOM 666 C C . SER A 1 92 ? -8.164 10.602 15.945 1 84.88 92 SER A C 1
ATOM 668 O O . SER A 1 92 ? -7.773 9.602 16.531 1 84.88 92 SER A O 1
ATOM 670 N N . SER A 1 93 ? -9.445 10.922 15.641 1 87.19 93 SER A N 1
ATOM 671 C CA . SER A 1 93 ? -10.523 10.023 16.047 1 87.19 93 SER A CA 1
ATOM 672 C C . SER A 1 93 ? -10.43 8.68 15.328 1 87.19 93 SER A C 1
ATOM 674 O O . SER A 1 93 ? -10.492 8.633 14.102 1 87.19 93 SER A O 1
ATOM 676 N N . PRO A 1 94 ? -10.391 7.578 16.094 1 91.06 94 PRO A N 1
ATOM 677 C CA . PRO A 1 94 ? -10.219 6.262 15.477 1 91.06 94 PRO A CA 1
ATOM 678 C C . PRO A 1 94 ? -11.375 5.887 14.562 1 91.06 94 PRO A C 1
ATOM 680 O O . PRO A 1 94 ? -11.156 5.375 13.461 1 91.06 94 PRO A O 1
ATOM 683 N N . PRO A 1 95 ? -12.609 6.223 14.852 1 93 95 PRO A N 1
ATOM 684 C CA . PRO A 1 95 ? -13.68 5.871 13.922 1 93 95 PRO A CA 1
ATOM 685 C C . PRO A 1 95 ? -13.539 6.562 12.562 1 93 95 PRO A C 1
ATOM 687 O O . PRO A 1 95 ? -13.82 5.961 11.523 1 93 95 PRO A O 1
ATOM 690 N N . GLY A 1 96 ? -13.172 7.828 12.594 1 93.38 96 GLY A N 1
ATOM 691 C CA . GLY A 1 96 ? -12.953 8.531 11.336 1 93.38 96 GLY A CA 1
ATOM 692 C C . GLY A 1 96 ? -11.836 7.926 10.508 1 93.38 96 GLY A C 1
ATOM 693 O O . GLY A 1 96 ? -11.945 7.82 9.289 1 93.38 96 GLY A O 1
ATOM 694 N N . VAL A 1 97 ? -10.781 7.512 11.211 1 94.19 97 VAL A N 1
ATOM 695 C CA . VAL A 1 97 ? -9.625 6.922 10.555 1 94.19 97 VAL A CA 1
ATOM 696 C C . VAL A 1 97 ? -10 5.57 9.953 1 94.19 97 VAL A C 1
ATOM 698 O O . VAL A 1 97 ? -9.633 5.258 8.82 1 94.19 97 VAL A O 1
ATOM 701 N N . ILE A 1 98 ? -10.766 4.805 10.688 1 96.81 98 ILE A N 1
ATOM 702 C CA . ILE A 1 98 ? -11.195 3.492 10.219 1 96.81 98 ILE A CA 1
ATOM 703 C C . ILE A 1 98 ? -12.078 3.65 8.984 1 96.81 98 ILE A C 1
ATOM 705 O O . ILE A 1 98 ? -11.812 3.039 7.941 1 96.81 98 ILE A O 1
ATOM 709 N N . ALA A 1 99 ? -13.039 4.441 9.094 1 96.44 99 ALA A N 1
ATOM 710 C CA . ALA A 1 99 ? -13.992 4.617 8 1 96.44 99 ALA A CA 1
ATOM 711 C C . ALA A 1 99 ? -13.305 5.195 6.766 1 96.44 99 ALA A C 1
ATOM 713 O O . ALA A 1 99 ? -13.531 4.73 5.645 1 96.44 99 ALA A O 1
ATOM 714 N N . GLY A 1 100 ? -12.5 6.215 6.996 1 95.5 100 GLY A N 1
ATOM 715 C CA . GLY A 1 100 ? -11.781 6.812 5.883 1 95.5 100 GLY A CA 1
ATOM 716 C C . GLY A 1 100 ? -10.828 5.852 5.207 1 95.5 100 GLY A C 1
ATOM 717 O O . GLY A 1 100 ? -10.742 5.812 3.977 1 95.5 100 GLY A O 1
ATOM 718 N N . SER A 1 101 ? -10.086 5.098 5.996 1 96.5 101 SER A N 1
ATOM 719 C CA . SER A 1 101 ? -9.133 4.129 5.473 1 96.5 101 SER A CA 1
ATOM 720 C C . SER A 1 101 ? -9.836 3.031 4.684 1 96.5 101 SER A C 1
ATOM 722 O O . SER A 1 101 ? -9.43 2.697 3.568 1 96.5 101 SER A O 1
ATOM 724 N N . LEU A 1 102 ? -10.93 2.521 5.242 1 97.19 102 LEU A N 1
ATOM 725 C CA . LEU A 1 102 ? -11.672 1.472 4.559 1 97.19 102 LEU A CA 1
ATOM 726 C C . LEU A 1 102 ? -12.258 1.988 3.25 1 97.19 102 LEU A C 1
ATOM 728 O O . LEU A 1 102 ? -12.242 1.288 2.234 1 97.19 102 LEU A O 1
ATOM 732 N N . ALA A 1 103 ? -12.773 3.143 3.246 1 97.12 103 ALA A N 1
ATOM 733 C CA . ALA A 1 103 ? -13.312 3.736 2.025 1 97.12 103 ALA A CA 1
ATOM 734 C C . ALA A 1 103 ? -12.219 3.947 0.984 1 97.12 103 ALA A C 1
ATOM 736 O O . ALA A 1 103 ? -12.406 3.637 -0.194 1 97.12 103 ALA A O 1
ATOM 737 N N . GLY A 1 104 ? -11.062 4.52 1.464 1 96.19 104 GLY A N 1
ATOM 738 C CA . GLY A 1 104 ? -9.938 4.707 0.563 1 96.19 104 GLY A CA 1
ATOM 739 C C . GLY A 1 104 ? -9.453 3.418 -0.068 1 96.19 104 GLY A C 1
ATOM 740 O O . GLY A 1 104 ? -9.297 3.338 -1.288 1 96.19 104 GLY A O 1
ATOM 741 N N . HIS A 1 105 ? -9.258 2.387 0.751 1 97.19 105 HIS A N 1
ATOM 742 C CA . HIS A 1 105 ? -8.867 1.07 0.261 1 97.19 105 HIS A CA 1
ATOM 743 C C . HIS A 1 105 ? -9.938 0.476 -0.643 1 97.19 105 HIS A C 1
ATOM 745 O O . HIS A 1 105 ? -9.625 -0.194 -1.63 1 97.19 105 HIS A O 1
ATOM 751 N N . GLY A 1 106 ? -11.203 0.667 -0.268 1 97.69 106 GLY A N 1
ATOM 752 C CA . GLY A 1 106 ? -12.305 0.143 -1.059 1 97.69 106 GLY A CA 1
ATOM 753 C C . GLY A 1 106 ? -12.344 0.697 -2.471 1 97.69 106 GLY A C 1
ATOM 754 O O . GLY A 1 106 ? -12.453 -0.06 -3.438 1 97.69 106 GLY A O 1
ATOM 755 N N . VAL A 1 107 ? -12.227 1.963 -2.617 1 97 107 VAL A N 1
ATOM 756 C CA . VAL A 1 107 ? -12.258 2.607 -3.926 1 97 107 VAL A CA 1
ATOM 757 C C . VAL A 1 107 ? -11.031 2.178 -4.738 1 97 107 VAL A C 1
ATOM 759 O O . VAL A 1 107 ? -11.148 1.853 -5.922 1 97 107 VAL A O 1
ATOM 762 N N . ALA A 1 108 ? -9.875 2.152 -4.113 1 95.5 108 ALA A N 1
ATOM 763 C CA . ALA A 1 108 ? -8.664 1.716 -4.805 1 95.5 108 ALA A CA 1
ATOM 764 C C . ALA A 1 108 ? -8.805 0.281 -5.305 1 95.5 108 ALA A C 1
ATOM 766 O O . ALA A 1 108 ? -8.414 -0.031 -6.434 1 95.5 108 ALA A O 1
ATOM 767 N N . THR A 1 109 ? -9.359 -0.585 -4.461 1 96.69 109 THR A N 1
ATOM 768 C CA . THR A 1 109 ? -9.57 -1.983 -4.816 1 96.69 109 THR A CA 1
ATOM 769 C C . THR A 1 109 ? -10.492 -2.098 -6.027 1 96.69 109 THR A C 1
ATOM 771 O O . THR A 1 109 ? -10.203 -2.838 -6.969 1 96.69 109 THR A O 1
ATOM 774 N N . LEU A 1 110 ? -11.562 -1.348 -6.016 1 96.69 110 LEU A N 1
ATOM 775 C CA . LEU A 1 110 ? -12.523 -1.409 -7.113 1 96.69 110 LEU A CA 1
ATOM 776 C C . LEU A 1 110 ? -11.891 -0.917 -8.414 1 96.69 110 LEU A C 1
ATOM 778 O O . LEU A 1 110 ? -12.086 -1.523 -9.469 1 96.69 110 LEU A O 1
ATOM 782 N N . ILE A 1 111 ? -11.125 0.093 -8.352 1 94.25 111 ILE A N 1
ATOM 783 C CA . ILE A 1 111 ? -10.43 0.618 -9.523 1 94.25 111 ILE A CA 1
ATOM 784 C C . ILE A 1 111 ? -9.438 -0.418 -10.039 1 94.25 111 ILE A C 1
ATOM 786 O O . ILE A 1 111 ? -9.359 -0.663 -11.25 1 94.25 111 ILE A O 1
ATOM 790 N N . ALA A 1 112 ? -8.672 -1.005 -9.18 1 93.25 112 ALA A N 1
ATOM 791 C CA . ALA A 1 112 ? -7.676 -2.006 -9.555 1 93.25 112 ALA A CA 1
ATOM 792 C C . ALA A 1 112 ? -8.336 -3.215 -10.211 1 93.25 112 ALA A C 1
ATOM 794 O O . ALA A 1 112 ? -7.859 -3.717 -11.234 1 93.25 112 ALA A O 1
ATOM 795 N N . VAL A 1 113 ? -9.422 -3.688 -9.617 1 94.06 113 VAL A N 1
ATOM 796 C CA . VAL A 1 113 ? -10.117 -4.852 -10.148 1 94.06 113 VAL A CA 1
ATOM 797 C C . VAL A 1 113 ? -10.711 -4.52 -11.523 1 94.06 113 VAL A C 1
ATOM 799 O O . VAL A 1 113 ? -10.617 -5.324 -12.453 1 94.06 113 VAL A O 1
ATOM 802 N N . LEU A 1 114 ? -11.312 -3.354 -11.641 1 92.94 114 LEU A N 1
ATOM 803 C CA . LEU A 1 114 ? -11.852 -2.928 -12.93 1 92.94 114 LEU A CA 1
ATOM 804 C C . LEU A 1 114 ? -10.742 -2.816 -13.969 1 92.94 114 LEU A C 1
ATOM 806 O O . LEU A 1 114 ? -10.906 -3.258 -15.109 1 92.94 114 LEU A O 1
ATOM 810 N N . GLY A 1 115 ? -9.711 -2.242 -13.617 1 89.56 115 GLY A N 1
ATOM 811 C CA . GLY A 1 115 ? -8.57 -2.148 -14.516 1 89.56 115 GLY A CA 1
ATOM 812 C C . GLY A 1 115 ? -8.039 -3.5 -14.953 1 89.56 115 GLY A C 1
ATOM 813 O O . GLY A 1 115 ? -7.832 -3.732 -16.141 1 89.56 115 GLY A O 1
ATOM 814 N N . GLY A 1 116 ? -7.812 -4.375 -14 1 87.69 116 GLY A N 1
ATOM 815 C CA . GLY A 1 116 ? -7.324 -5.711 -14.312 1 87.69 116 GLY A CA 1
ATOM 816 C C . GLY A 1 116 ? -8.297 -6.527 -15.141 1 87.69 116 GLY A C 1
ATOM 817 O O . GLY A 1 116 ? -7.895 -7.195 -16.094 1 87.69 116 GLY A O 1
ATOM 818 N N . SER A 1 117 ? -9.57 -6.473 -14.812 1 88.81 117 SER A N 1
ATOM 819 C CA . SER A 1 117 ? -10.578 -7.301 -15.469 1 88.81 117 SER A CA 1
ATOM 820 C C . SER A 1 117 ? -10.891 -6.781 -16.875 1 88.81 117 SER A C 1
ATOM 822 O O . SER A 1 117 ? -11.195 -7.562 -17.766 1 88.81 117 SER A O 1
ATOM 824 N N . LEU A 1 118 ? -10.82 -5.5 -17.016 1 85.94 118 LEU A N 1
ATOM 825 C CA . LEU A 1 118 ? -11.203 -4.922 -18.297 1 85.94 118 LEU A CA 1
ATOM 826 C C . LEU A 1 118 ? -9.984 -4.754 -19.203 1 85.94 118 LEU A C 1
ATOM 828 O O . LEU A 1 118 ? -10.086 -4.918 -20.422 1 85.94 118 LEU A O 1
ATOM 832 N N . LEU A 1 119 ? -8.859 -4.367 -18.578 1 81 119 LEU A N 1
ATOM 833 C CA . LEU A 1 119 ? -7.707 -4.016 -19.406 1 81 119 LEU A CA 1
ATOM 834 C C . LEU A 1 119 ? -6.645 -5.105 -19.344 1 81 119 LEU A C 1
ATOM 836 O O . LEU A 1 119 ? -5.66 -5.062 -20.078 1 81 119 LEU A O 1
ATOM 840 N N . GLY A 1 120 ? -6.926 -5.973 -18.578 1 71.44 120 GLY A N 1
ATOM 841 C CA . GLY A 1 120 ? -5.969 -7.059 -18.438 1 71.44 120 GLY A CA 1
ATOM 842 C C . GLY A 1 120 ? -4.594 -6.59 -18 1 71.44 120 GLY A C 1
ATOM 843 O O . GLY A 1 120 ? -4.477 -5.711 -17.141 1 71.44 120 GLY A O 1
ATOM 844 N N . THR A 1 121 ? -3.623 -7.172 -18.625 1 62.88 121 THR A N 1
ATOM 845 C CA . THR A 1 121 ? -2.24 -6.926 -18.234 1 62.88 121 THR A CA 1
ATOM 846 C C . THR A 1 121 ? -1.726 -5.629 -18.859 1 62.88 121 THR A C 1
ATOM 848 O O . THR A 1 121 ? -0.541 -5.309 -18.75 1 62.88 121 THR A O 1
ATOM 851 N N . PHE A 1 122 ? -2.709 -4.977 -19.453 1 66.19 122 PHE A N 1
ATOM 852 C CA . PHE A 1 122 ? -2.266 -3.771 -20.141 1 66.19 122 PHE A CA 1
ATOM 853 C C . PHE A 1 122 ? -2.033 -2.635 -19.156 1 66.19 122 PHE A C 1
ATOM 855 O O . PHE A 1 122 ? -1.32 -1.676 -19.469 1 66.19 122 PHE A O 1
ATOM 862 N N . LEU A 1 123 ? -2.652 -2.779 -18.109 1 69.75 123 LEU A N 1
ATOM 863 C CA . LEU A 1 123 ? -2.344 -1.75 -17.125 1 69.75 123 LEU A CA 1
ATOM 864 C C . LEU A 1 123 ? -0.988 -2.01 -16.484 1 69.75 123 LEU A C 1
ATOM 866 O O . LEU A 1 123 ? -0.883 -2.814 -15.547 1 69.75 123 LEU A O 1
ATOM 870 N N . SER A 1 124 ? -0.022 -1.31 -17.203 1 76.62 124 SER A N 1
ATOM 871 C CA . SER A 1 1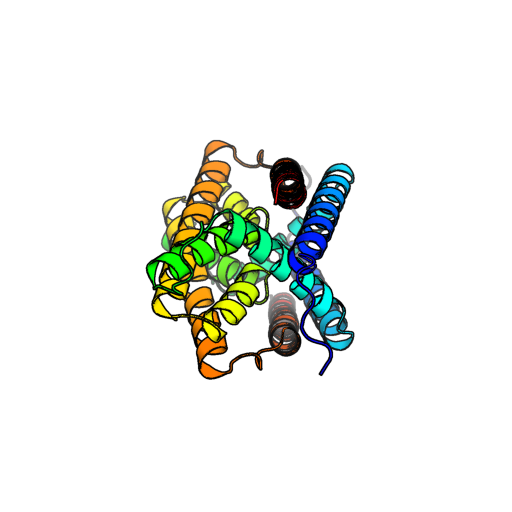24 ? 1.346 -1.515 -16.734 1 76.62 124 SER A CA 1
ATOM 872 C C . SER A 1 124 ? 1.673 -0.598 -15.555 1 76.62 124 SER A C 1
ATOM 874 O O . SER A 1 124 ? 0.972 0.388 -15.32 1 76.62 124 SER A O 1
ATOM 876 N N . GLU A 1 125 ? 2.523 -0.931 -14.789 1 81.69 125 GLU A N 1
ATOM 877 C CA . GLU A 1 125 ? 3.078 -0.114 -13.711 1 81.69 125 GLU A CA 1
ATOM 878 C C . GLU A 1 125 ? 3.508 1.257 -14.227 1 81.69 125 GLU A C 1
ATOM 880 O O . GLU A 1 125 ? 3.412 2.254 -13.508 1 81.69 125 GLU A O 1
ATOM 885 N N . LYS A 1 126 ? 3.85 1.238 -15.477 1 84.81 126 LYS A N 1
ATOM 886 C CA . LYS A 1 126 ? 4.344 2.479 -16.062 1 84.81 126 LYS A CA 1
ATOM 887 C C . LYS A 1 126 ? 3.236 3.523 -16.156 1 84.81 126 LYS A C 1
ATOM 889 O O . LYS A 1 126 ? 3.416 4.668 -15.734 1 84.81 126 LYS A O 1
ATOM 894 N N . ILE A 1 127 ? 2.146 3.102 -16.688 1 86.06 127 ILE A N 1
ATOM 895 C CA . ILE A 1 127 ? 1.022 4.02 -16.844 1 86.06 127 ILE A CA 1
ATOM 896 C C . ILE A 1 127 ? 0.588 4.543 -15.477 1 86.06 127 ILE A C 1
ATOM 898 O O . ILE A 1 127 ? 0.364 5.742 -15.305 1 86.06 127 ILE A O 1
ATOM 902 N N . ILE A 1 128 ? 0.487 3.66 -14.547 1 88.44 128 ILE A N 1
ATOM 903 C CA . ILE A 1 128 ? 0.05 4.027 -13.203 1 88.44 128 ILE A CA 1
ATOM 904 C C . ILE A 1 128 ? 1.041 5.016 -12.586 1 88.44 128 ILE A C 1
ATOM 906 O O . ILE A 1 128 ? 0.64 5.996 -11.953 1 88.44 128 ILE A O 1
ATOM 910 N N . SER A 1 129 ? 2.322 4.828 -12.734 1 88.38 129 SER A N 1
ATOM 911 C CA . SER A 1 129 ? 3.363 5.703 -12.211 1 88.38 129 SER A CA 1
ATOM 912 C C . SER A 1 129 ? 3.322 7.074 -12.875 1 88.38 129 SER A C 1
ATOM 914 O O . SER A 1 129 ? 3.547 8.094 -12.227 1 88.38 129 SER A O 1
ATOM 916 N N . TYR A 1 130 ? 3.016 7.086 -14.133 1 90.94 130 TYR A N 1
ATOM 917 C CA . TYR A 1 130 ? 2.914 8.359 -14.828 1 90.94 130 TYR A CA 1
ATOM 918 C C . TYR A 1 130 ? 1.747 9.188 -14.297 1 90.94 130 TYR A C 1
ATOM 920 O O . TYR A 1 130 ? 1.869 10.398 -14.109 1 90.94 130 TYR A O 1
ATOM 928 N N . ILE A 1 131 ? 0.696 8.516 -14.086 1 90.19 131 ILE A N 1
ATOM 929 C CA . ILE A 1 131 ? -0.468 9.203 -13.539 1 90.19 131 ILE A CA 1
ATOM 930 C C . ILE A 1 131 ? -0.148 9.719 -12.141 1 90.19 131 ILE A C 1
ATOM 932 O O . ILE A 1 131 ? -0.37 10.898 -11.844 1 90.19 131 ILE A O 1
ATOM 936 N N . GLY A 1 132 ? 0.349 8.914 -11.297 1 89.06 132 GLY A N 1
ATOM 937 C CA . GLY A 1 132 ? 0.679 9.297 -9.938 1 89.06 132 GLY A CA 1
ATOM 938 C C . GLY A 1 132 ? 1.691 10.422 -9.859 1 89.06 132 GLY A C 1
ATOM 939 O O . GLY A 1 132 ? 1.495 11.398 -9.125 1 89.06 132 GLY A O 1
ATOM 940 N N . GLY A 1 133 ? 2.83 10.266 -10.594 1 91.75 133 GLY A N 1
ATOM 941 C CA . GLY A 1 133 ? 3.846 11.305 -10.609 1 91.75 133 GLY A CA 1
ATOM 942 C C . GLY A 1 133 ? 3.314 12.648 -11.086 1 91.75 133 GLY A C 1
ATOM 943 O O . GLY A 1 133 ? 3.631 13.688 -10.5 1 91.75 133 GLY A O 1
ATOM 944 N N . SER A 1 134 ? 2.51 12.633 -12.109 1 94.75 134 SER A N 1
ATOM 945 C CA . SER A 1 134 ? 1.913 13.859 -12.625 1 94.75 134 SER A CA 1
ATOM 946 C C . SER A 1 134 ? 0.997 14.508 -11.594 1 94.75 134 SER A C 1
ATOM 948 O O . SER A 1 134 ? 0.968 15.734 -11.469 1 94.75 134 SER A O 1
ATOM 950 N N . LEU A 1 135 ? 0.263 13.711 -10.922 1 89.12 135 LEU A N 1
ATOM 951 C CA . LEU A 1 135 ? -0.633 14.219 -9.891 1 89.12 135 LEU A CA 1
ATOM 952 C C . LEU A 1 135 ? 0.152 14.906 -8.773 1 89.12 135 LEU A C 1
ATOM 954 O O . LEU A 1 135 ? -0.249 15.969 -8.289 1 89.12 135 LEU A O 1
ATOM 958 N N . PHE A 1 136 ? 1.261 14.297 -8.367 1 90.25 136 PHE A N 1
ATOM 959 C CA . PHE A 1 136 ? 2.1 14.906 -7.348 1 90.25 136 PHE A CA 1
ATOM 960 C C . PHE A 1 136 ? 2.586 16.281 -7.801 1 90.25 136 PHE A C 1
ATOM 962 O O . PHE A 1 136 ? 2.574 17.234 -7.02 1 90.25 136 PHE A O 1
ATOM 969 N N . LEU A 1 137 ? 2.932 16.375 -8.977 1 94.31 137 LEU A N 1
ATOM 970 C CA . LEU A 1 137 ? 3.434 17.641 -9.484 1 94.31 137 LEU A CA 1
ATOM 971 C C . LEU A 1 137 ? 2.309 18.672 -9.602 1 94.31 137 LEU A C 1
ATOM 973 O O . LEU A 1 137 ? 2.514 19.859 -9.344 1 94.31 137 LEU A O 1
ATOM 977 N N . ALA A 1 138 ? 1.158 18.234 -10.008 1 93.12 138 ALA A N 1
ATOM 978 C CA . ALA A 1 138 ? 0.007 19.125 -10.078 1 93.12 138 ALA A CA 1
ATOM 979 C C . ALA A 1 138 ? -0.326 19.703 -8.695 1 93.12 138 ALA A C 1
ATOM 981 O O . ALA A 1 138 ? -0.569 20.906 -8.562 1 93.12 138 ALA A O 1
ATOM 982 N N . PHE A 1 139 ? -0.338 18.906 -7.695 1 88 139 PHE A N 1
ATOM 983 C CA . PHE A 1 139 ? -0.617 19.359 -6.336 1 88 139 PHE A CA 1
ATOM 984 C C . PHE A 1 139 ? 0.476 20.297 -5.84 1 88 139 PHE A C 1
ATOM 986 O O . PHE A 1 139 ? 0.203 21.234 -5.082 1 88 139 PHE A O 1
ATOM 993 N N . ALA A 1 140 ? 1.701 19.969 -6.199 1 91.88 140 ALA A N 1
ATOM 994 C CA . ALA A 1 140 ? 2.793 20.875 -5.855 1 91.88 140 ALA A CA 1
ATOM 995 C C . ALA A 1 140 ? 2.553 22.266 -6.438 1 91.88 140 ALA A C 1
ATOM 997 O O . ALA A 1 140 ? 2.748 23.281 -5.754 1 91.88 140 ALA A O 1
ATOM 998 N N . ALA A 1 141 ? 2.121 22.359 -7.617 1 94.31 141 ALA A N 1
ATOM 999 C CA . ALA A 1 141 ? 1.841 23.625 -8.281 1 94.31 141 ALA A CA 1
ATOM 1000 C C . ALA A 1 141 ? 0.711 24.375 -7.586 1 94.31 141 ALA A C 1
ATOM 1002 O O . ALA A 1 141 ? 0.812 25.578 -7.352 1 94.31 141 ALA A O 1
ATOM 1003 N N . VAL A 1 142 ? -0.336 23.703 -7.301 1 87.88 142 VAL A N 1
ATOM 1004 C CA . VAL A 1 142 ? -1.476 24.312 -6.625 1 87.88 142 VAL A CA 1
ATOM 1005 C C . VAL A 1 142 ? -1.034 24.891 -5.277 1 87.88 142 VAL A C 1
ATOM 1007 O O . VAL A 1 142 ? -1.409 26 -4.91 1 87.88 142 VAL A O 1
ATOM 1010 N N . THR A 1 143 ? -0.273 24.078 -4.496 1 85.12 143 THR A N 1
ATOM 1011 C CA . THR A 1 143 ? 0.217 24.531 -3.195 1 85.12 143 THR A CA 1
ATOM 1012 C C . THR A 1 143 ? 1.094 25.766 -3.344 1 85.12 143 THR A C 1
ATOM 1014 O O . THR A 1 143 ? 1.02 26.688 -2.527 1 85.12 143 THR A O 1
ATOM 1017 N N . LEU A 1 144 ? 1.942 25.766 -4.316 1 90.12 144 LEU A N 1
ATOM 1018 C CA . LEU A 1 144 ? 2.809 26.906 -4.57 1 90.12 144 LEU A CA 1
ATOM 1019 C C . LEU A 1 144 ? 1.986 28.156 -4.848 1 90.12 144 LEU A C 1
ATOM 1021 O O . LEU A 1 144 ? 2.322 29.25 -4.371 1 90.12 144 LEU A O 1
ATOM 1025 N N . VAL A 1 145 ? 0.955 28.047 -5.562 1 91.56 145 VAL A N 1
ATOM 1026 C CA . VAL A 1 145 ? 0.078 29.172 -5.871 1 91.56 145 VAL A CA 1
ATOM 1027 C C . VAL A 1 145 ? -0.6 29.656 -4.594 1 91.56 145 VAL A C 1
ATOM 1029 O O . VAL A 1 145 ? -0.738 30.859 -4.379 1 91.56 145 VAL A O 1
ATOM 1032 N N . GLU A 1 146 ? -0.974 28.75 -3.797 1 84.12 146 GLU A N 1
ATOM 1033 C CA . GLU A 1 146 ? -1.589 29.125 -2.525 1 84.12 146 GLU A CA 1
ATOM 1034 C C . GLU A 1 146 ? -0.613 29.891 -1.645 1 84.12 146 GLU A C 1
ATOM 1036 O O . GLU A 1 146 ? -1 30.859 -0.98 1 84.12 146 GLU A O 1
ATOM 1041 N N . ILE A 1 147 ? 0.572 29.438 -1.581 1 83.69 147 ILE A N 1
ATOM 1042 C CA . ILE A 1 147 ? 1.599 30.125 -0.799 1 83.69 147 ILE A CA 1
ATOM 1043 C C . ILE A 1 147 ? 1.826 31.531 -1.355 1 83.69 147 ILE A C 1
ATOM 1045 O O . ILE A 1 147 ? 1.935 32.5 -0.596 1 83.69 147 ILE A O 1
ATOM 1049 N N . ALA A 1 148 ? 1.86 31.578 -2.59 1 89.12 148 ALA A N 1
ATOM 1050 C CA . ALA A 1 148 ? 2.16 32.844 -3.252 1 89.12 148 ALA A CA 1
ATOM 1051 C C . ALA A 1 148 ? 1.004 33.844 -3.102 1 89.12 148 ALA A C 1
ATOM 1053 O O . ALA A 1 148 ? 1.206 35.062 -3.146 1 89.12 148 ALA A O 1
ATOM 1054 N N . THR A 1 149 ? -0.13 33.344 -2.955 1 86.81 149 THR A N 1
ATOM 1055 C CA . THR A 1 149 ? -1.3 34.188 -2.91 1 86.81 149 THR A CA 1
ATOM 1056 C C . THR A 1 149 ? -1.751 34.438 -1.47 1 86.81 149 THR A C 1
ATOM 1058 O O . THR A 1 149 ? -2.762 35.094 -1.226 1 86.81 149 THR A O 1
ATOM 1061 N N . SER A 1 150 ? -1.124 33.781 -0.471 1 74.94 150 SER A N 1
ATOM 1062 C CA . SER A 1 150 ? -1.415 34.031 0.94 1 74.94 150 SER A CA 1
ATOM 1063 C C . SER A 1 150 ? -0.556 35.156 1.504 1 74.94 150 SER A C 1
ATOM 1065 O O . SER A 1 150 ? 0.579 35.344 1.068 1 74.94 150 SER A O 1
ATOM 1067 N N . SER B 1 1 ? 8.398 -30.094 -28.5 1 27.33 1 SER B N 1
ATOM 1068 C CA . SER B 1 1 ? 9.039 -28.828 -28.156 1 27.33 1 SER B CA 1
ATOM 1069 C C . SER B 1 1 ? 9.531 -28.828 -26.719 1 27.33 1 SER B C 1
ATOM 1071 O O . SER B 1 1 ? 8.992 -29.531 -25.875 1 27.33 1 SER B O 1
ATOM 1073 N N . PHE B 1 2 ? 10.75 -28.375 -26.25 1 34 2 PHE B N 1
ATOM 1074 C CA . PHE B 1 2 ? 11.312 -28.859 -25 1 34 2 PHE B CA 1
ATOM 1075 C C . PHE B 1 2 ? 10.297 -28.75 -23.875 1 34 2 PHE B C 1
ATOM 1077 O O . PHE B 1 2 ? 9.68 -27.688 -23.688 1 34 2 PHE B O 1
ATOM 1084 N N . GLY B 1 3 ? 9.531 -29.688 -23.5 1 36.38 3 GLY B N 1
ATOM 1085 C CA . GLY B 1 3 ? 8.547 -30.109 -22.531 1 36.38 3 GLY B CA 1
ATOM 1086 C C . GLY B 1 3 ? 8.805 -29.562 -21.141 1 36.38 3 GLY B C 1
ATOM 1087 O O . GLY B 1 3 ? 9.953 -29.438 -20.719 1 36.38 3 GLY B O 1
ATOM 1088 N N . GLY B 1 4 ? 8.094 -28.578 -20.547 1 39.91 4 GLY B N 1
ATOM 1089 C CA . GLY B 1 4 ? 8.359 -27.906 -19.281 1 39.91 4 GLY B CA 1
ATOM 1090 C C . GLY B 1 4 ? 8.945 -28.828 -18.234 1 39.91 4 GLY B C 1
ATOM 1091 O O . GLY B 1 4 ? 8.25 -29.719 -17.719 1 39.91 4 GLY B O 1
ATOM 1092 N N . THR B 1 5 ? 9.992 -29.484 -18.141 1 41.81 5 THR B N 1
ATOM 1093 C CA . THR B 1 5 ? 10.773 -30.391 -17.297 1 41.81 5 THR B CA 1
ATOM 1094 C C . THR B 1 5 ? 10.5 -30.125 -15.82 1 41.81 5 THR B C 1
ATOM 1096 O O . THR B 1 5 ? 10.172 -29 -15.43 1 41.81 5 THR B O 1
ATOM 1099 N N . ASP B 1 6 ? 9.914 -31.047 -14.789 1 49.16 6 ASP B N 1
ATOM 1100 C CA . ASP B 1 6 ? 9.281 -31.156 -13.477 1 49.16 6 ASP B CA 1
ATOM 1101 C C . ASP B 1 6 ? 10.07 -30.406 -12.414 1 49.16 6 ASP B C 1
ATOM 1103 O O . ASP B 1 6 ? 9.891 -30.641 -11.219 1 49.16 6 ASP B O 1
ATOM 1107 N N . PHE B 1 7 ? 11.273 -29.938 -12.461 1 55 7 PHE B N 1
ATOM 1108 C CA . PHE B 1 7 ? 12.094 -29.172 -11.523 1 55 7 PHE B CA 1
ATOM 1109 C C . PHE B 1 7 ? 11.336 -27.953 -11.008 1 55 7 PHE B C 1
ATOM 1111 O O . PHE B 1 7 ? 10.766 -27.188 -11.789 1 55 7 PHE B O 1
ATOM 1118 N N . PRO B 1 8 ? 10.859 -28 -9.742 1 70.19 8 PRO B N 1
ATOM 1119 C CA . PRO B 1 8 ? 10.031 -26.922 -9.203 1 70.19 8 PRO B CA 1
ATOM 1120 C C . PRO B 1 8 ? 10.695 -25.547 -9.328 1 70.19 8 PRO B C 1
ATOM 1122 O O . PRO B 1 8 ? 11.016 -24.922 -8.32 1 70.19 8 PRO B O 1
ATOM 1125 N N . ILE B 1 9 ? 11.102 -25.141 -10.539 1 76.19 9 ILE B N 1
ATOM 1126 C CA . ILE B 1 9 ? 11.766 -23.875 -10.82 1 76.19 9 ILE B CA 1
ATOM 1127 C C . ILE B 1 9 ? 10.984 -22.734 -10.172 1 76.19 9 ILE B C 1
ATOM 1129 O O . ILE B 1 9 ? 11.57 -21.828 -9.578 1 76.19 9 ILE B O 1
ATOM 1133 N N . ASP B 1 10 ? 9.758 -22.906 -10.312 1 75.5 10 ASP B N 1
ATOM 1134 C CA . ASP B 1 10 ? 8.93 -21.859 -9.719 1 75.5 10 ASP B CA 1
ATOM 1135 C C . ASP B 1 10 ? 9.117 -21.797 -8.203 1 75.5 10 ASP B C 1
ATOM 1137 O O . ASP B 1 10 ? 9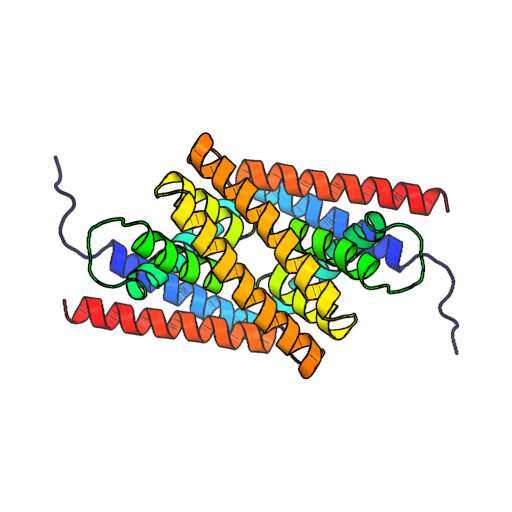.164 -20.719 -7.621 1 75.5 10 ASP B O 1
ATOM 1141 N N . ASP B 1 11 ? 9.305 -22.984 -7.703 1 80.62 11 ASP B N 1
ATOM 1142 C CA . ASP B 1 11 ? 9.484 -23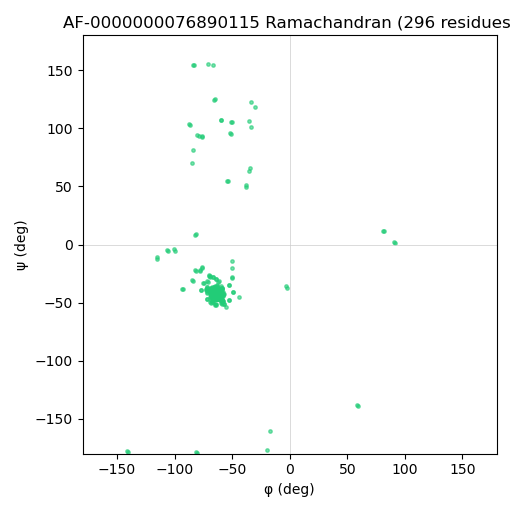.047 -6.254 1 80.62 11 ASP B CA 1
ATOM 1143 C C . ASP B 1 11 ? 10.859 -22.5 -5.848 1 80.62 11 ASP B C 1
ATOM 1145 O O . ASP B 1 11 ? 10.984 -21.812 -4.836 1 80.62 11 ASP B O 1
ATOM 1149 N N . ILE B 1 12 ? 11.812 -22.734 -6.543 1 85.56 12 ILE B N 1
ATOM 1150 C CA . ILE B 1 12 ? 13.164 -22.266 -6.246 1 85.56 12 ILE B CA 1
ATOM 1151 C C . ILE B 1 12 ? 13.219 -20.75 -6.414 1 85.56 12 ILE B C 1
ATOM 1153 O O . ILE B 1 12 ? 13.812 -20.047 -5.586 1 85.56 12 ILE B O 1
ATOM 1157 N N . LEU B 1 13 ? 12.648 -20.297 -7.496 1 83.75 13 LEU B N 1
ATOM 1158 C CA . LEU B 1 13 ? 12.594 -18.859 -7.711 1 83.75 13 LEU B CA 1
ATOM 1159 C C . LEU B 1 13 ? 11.859 -18.172 -6.562 1 83.75 13 LEU B C 1
ATOM 1161 O O . LEU B 1 13 ? 12.266 -17.094 -6.113 1 83.75 13 LEU B O 1
ATOM 1165 N N . ALA B 1 14 ? 10.844 -18.859 -6.105 1 82.25 14 ALA B N 1
ATOM 1166 C CA . ALA B 1 14 ? 10.078 -18.312 -4.984 1 82.25 14 ALA B CA 1
ATOM 1167 C C . ALA B 1 14 ? 10.945 -18.203 -3.73 1 82.25 14 ALA B C 1
ATOM 1169 O O . ALA B 1 14 ? 10.914 -17.188 -3.033 1 82.25 14 ALA B O 1
ATOM 1170 N N . VAL B 1 15 ? 11.68 -19.188 -3.479 1 88.94 15 VAL B N 1
ATOM 1171 C CA . VAL B 1 15 ? 12.547 -19.203 -2.307 1 88.94 15 VAL B CA 1
ATOM 1172 C C . VAL B 1 15 ? 13.578 -18.078 -2.424 1 88.94 15 VAL B C 1
ATOM 1174 O O . VAL B 1 15 ? 13.805 -17.328 -1.472 1 88.94 15 VAL B O 1
ATOM 1177 N N . CYS B 1 16 ? 14.188 -17.891 -3.525 1 91.25 16 CYS B N 1
ATOM 1178 C CA . CYS B 1 16 ? 15.195 -16.859 -3.738 1 91.25 16 CYS B CA 1
ATOM 1179 C C . CYS B 1 16 ? 14.602 -15.469 -3.541 1 91.25 16 CYS B C 1
ATOM 1181 O O . CYS B 1 16 ? 15.227 -14.609 -2.908 1 91.25 16 CYS B O 1
ATOM 1183 N N . LEU B 1 17 ? 13.453 -15.367 -4.02 1 88.25 17 LEU B N 1
ATOM 1184 C CA . LEU B 1 17 ? 12.789 -14.078 -3.885 1 88.25 17 LEU B CA 1
ATOM 1185 C C . LEU B 1 17 ? 12.438 -13.797 -2.426 1 88.25 17 LEU B C 1
ATOM 1187 O O . LEU B 1 17 ? 12.641 -12.68 -1.942 1 88.25 17 LEU B O 1
ATOM 1191 N N . LEU B 1 18 ? 11.953 -14.789 -1.782 1 89.81 18 LEU B N 1
ATOM 1192 C CA . LEU B 1 18 ? 11.562 -14.633 -0.385 1 89.81 18 LEU B CA 1
ATOM 1193 C C . LEU B 1 18 ? 12.781 -14.32 0.484 1 89.81 18 LEU B C 1
ATOM 1195 O O . LEU B 1 18 ? 12.703 -13.477 1.384 1 89.81 18 LEU B O 1
ATOM 1199 N N . VAL B 1 19 ? 13.844 -14.945 0.163 1 93.44 19 VAL B N 1
ATOM 1200 C CA . VAL B 1 19 ? 15.078 -14.688 0.898 1 93.44 19 VAL B CA 1
ATOM 1201 C C . VAL B 1 19 ? 15.578 -13.273 0.593 1 93.44 19 VAL B C 1
ATOM 1203 O O . VAL B 1 19 ? 15.945 -12.531 1.504 1 93.44 19 VAL B O 1
ATOM 1206 N N . TYR B 1 20 ? 15.648 -12.984 -0.643 1 92.38 20 TYR B N 1
ATOM 1207 C CA . TYR B 1 20 ? 16.094 -11.656 -1.054 1 92.38 20 TYR B CA 1
ATOM 1208 C C . TYR B 1 20 ? 15.281 -10.57 -0.359 1 92.38 20 TYR B C 1
ATOM 1210 O O . TYR B 1 20 ? 15.844 -9.656 0.247 1 92.38 20 TYR B O 1
ATOM 1218 N N . TYR B 1 21 ? 14 -10.625 -0.323 1 88.44 21 TYR B N 1
ATOM 1219 C CA . TYR B 1 21 ? 13.141 -9.602 0.264 1 88.44 21 TYR B CA 1
ATOM 1220 C C . TYR B 1 21 ? 13.242 -9.617 1.785 1 88.44 21 TYR B C 1
ATOM 1222 O O . TYR B 1 21 ? 13.188 -8.562 2.426 1 88.44 21 TYR B O 1
ATOM 1230 N N . GLY B 1 22 ? 13.281 -10.828 2.295 1 91.81 22 GLY B N 1
ATOM 1231 C CA . GLY B 1 22 ? 13.453 -10.914 3.736 1 91.81 22 GLY B CA 1
ATOM 1232 C C . GLY B 1 22 ? 14.727 -10.25 4.23 1 91.81 22 GLY B C 1
ATOM 1233 O O . GLY B 1 22 ? 14.688 -9.43 5.145 1 91.81 22 GLY B O 1
ATOM 1234 N N . VAL B 1 23 ? 15.773 -10.5 3.537 1 94.19 23 VAL B N 1
ATOM 1235 C CA . VAL B 1 23 ? 17.078 -9.992 3.941 1 94.19 23 VAL B CA 1
ATOM 1236 C C . VAL B 1 23 ? 17.141 -8.484 3.707 1 94.19 23 VAL B C 1
ATOM 1238 O O . VAL B 1 23 ? 17.594 -7.738 4.578 1 94.19 23 VAL B O 1
ATOM 1241 N N . THR B 1 24 ? 16.719 -8.039 2.568 1 90.25 24 THR B N 1
ATOM 1242 C CA . THR B 1 24 ? 16.812 -6.613 2.262 1 90.25 24 THR B CA 1
ATOM 1243 C C . THR B 1 24 ? 15.914 -5.805 3.199 1 90.25 24 THR B C 1
ATOM 1245 O O . THR B 1 24 ? 16.281 -4.703 3.615 1 90.25 24 THR B O 1
ATOM 1248 N N . THR B 1 25 ? 14.781 -6.332 3.512 1 88.38 25 THR B N 1
ATOM 1249 C CA . THR B 1 25 ? 13.891 -5.652 4.449 1 88.38 25 THR B CA 1
ATOM 1250 C C . THR B 1 25 ? 14.547 -5.531 5.82 1 88.38 25 THR B C 1
ATOM 1252 O O . THR B 1 25 ? 14.477 -4.473 6.457 1 88.38 25 THR B O 1
ATOM 1255 N N . LEU B 1 26 ? 15.211 -6.508 6.262 1 93.31 26 LEU B N 1
ATOM 1256 C CA . LEU B 1 26 ? 15.859 -6.492 7.57 1 93.31 26 LEU B CA 1
ATOM 1257 C C . LEU B 1 26 ? 17.078 -5.57 7.57 1 93.31 26 LEU B C 1
ATOM 1259 O O . LEU B 1 26 ? 17.328 -4.879 8.555 1 93.31 26 LEU B O 1
ATOM 1263 N N . LEU B 1 27 ? 17.797 -5.531 6.5 1 93.25 27 LEU B N 1
ATOM 1264 C CA . LEU B 1 27 ? 18.938 -4.637 6.402 1 93.25 27 LEU B CA 1
ATOM 1265 C C . LEU B 1 27 ? 18.5 -3.178 6.395 1 93.25 27 LEU B C 1
ATOM 1267 O O . LEU B 1 27 ? 19.125 -2.332 7.035 1 93.25 27 LEU B O 1
ATOM 1271 N N . ASP B 1 28 ? 17.438 -2.934 5.645 1 87.12 28 ASP B N 1
ATOM 1272 C CA . ASP B 1 28 ? 16.891 -1.583 5.617 1 87.12 28 ASP B CA 1
ATOM 1273 C C . ASP B 1 28 ? 16.406 -1.161 7 1 87.12 28 ASP B C 1
ATOM 1275 O O . ASP B 1 28 ? 16.531 0.001 7.383 1 87.12 28 ASP B O 1
ATOM 1279 N N . ALA B 1 29 ? 15.766 -2.07 7.699 1 87.31 29 ALA B N 1
ATOM 1280 C CA . ALA B 1 29 ? 15.297 -1.794 9.055 1 87.31 29 ALA B CA 1
ATOM 1281 C C . ALA B 1 29 ? 16.469 -1.453 9.984 1 87.31 29 ALA B C 1
ATOM 1283 O O . ALA B 1 29 ? 16.375 -0.518 10.781 1 87.31 29 ALA B O 1
ATOM 1284 N N . ALA B 1 30 ? 17.5 -2.131 9.828 1 90.94 30 ALA B N 1
ATOM 1285 C CA . ALA B 1 30 ? 18.656 -1.94 10.688 1 90.94 30 ALA B CA 1
ATOM 1286 C C . ALA B 1 30 ? 19.359 -0.62 10.375 1 90.94 30 ALA B C 1
ATOM 1288 O O . ALA B 1 30 ? 19.859 0.055 11.281 1 90.94 30 ALA B O 1
ATOM 1289 N N . SER B 1 31 ? 19.328 -0.182 9.156 1 89.19 31 SER B N 1
ATOM 1290 C CA . SER B 1 31 ? 20.031 1.025 8.742 1 89.19 31 SER B CA 1
ATOM 1291 C C . SER B 1 31 ? 19.219 2.275 9.031 1 89.19 31 SER B C 1
ATOM 1293 O O . SER B 1 31 ? 19.75 3.379 9.109 1 89.19 31 SER B O 1
ATOM 1295 N N . GLY B 1 32 ? 17.938 2.197 8.984 1 80.44 32 GLY B N 1
ATOM 1296 C CA . GLY B 1 32 ? 17.062 3.334 9.211 1 80.44 32 GLY B CA 1
ATOM 1297 C C . GLY B 1 32 ? 16.719 4.078 7.93 1 80.44 32 GLY B C 1
ATOM 1298 O O . GLY B 1 32 ? 16 5.074 7.965 1 80.44 32 GLY B O 1
ATOM 1299 N N . ASP B 1 33 ? 17.156 3.678 6.902 1 76 33 ASP B N 1
ATOM 1300 C CA . ASP B 1 33 ? 16.953 4.352 5.625 1 76 33 ASP B CA 1
ATOM 1301 C C . ASP B 1 33 ? 15.492 4.289 5.203 1 76 33 ASP B C 1
ATOM 1303 O O . ASP B 1 33 ? 14.945 5.266 4.684 1 76 33 ASP B O 1
ATOM 1307 N N . GLY B 1 34 ? 14.883 3.195 5.355 1 69.38 34 GLY B N 1
ATOM 1308 C CA . GLY B 1 34 ? 13.484 3.027 5.012 1 69.38 34 GLY B CA 1
ATOM 1309 C C . GLY B 1 34 ? 12.562 3.922 5.82 1 69.38 34 GLY B C 1
ATOM 1310 O O . GLY B 1 34 ? 11.57 4.438 5.293 1 69.38 34 GLY B O 1
ATOM 1311 N N . GLU B 1 35 ? 12.898 4.195 6.977 1 71.81 35 GLU B N 1
ATOM 1312 C CA . GLU B 1 35 ? 12.086 5.035 7.855 1 71.81 35 GLU B CA 1
ATOM 1313 C C . GLU B 1 35 ? 12.039 6.473 7.355 1 71.81 35 GLU B C 1
ATOM 1315 O O . GLU B 1 35 ? 10.984 7.105 7.359 1 71.81 35 GLU B O 1
ATOM 1320 N N . LYS B 1 36 ? 13.133 6.965 7.039 1 72.44 36 LYS B N 1
ATOM 1321 C CA . LYS B 1 36 ? 13.211 8.352 6.586 1 72.44 36 LYS B CA 1
ATOM 1322 C C . LYS B 1 36 ? 12.383 8.562 5.324 1 72.44 36 LYS B C 1
ATOM 1324 O O . LYS B 1 36 ? 11.68 9.57 5.195 1 72.44 36 LYS B O 1
ATOM 1329 N N . MET B 1 37 ? 12.445 7.578 4.422 1 68.38 37 MET B N 1
ATOM 1330 C CA . MET B 1 37 ? 11.711 7.695 3.164 1 68.38 37 MET B CA 1
ATOM 1331 C C . MET B 1 37 ? 10.211 7.641 3.4 1 68.38 37 MET B C 1
ATOM 1333 O O . MET B 1 37 ? 9.453 8.383 2.771 1 68.38 37 MET B O 1
ATOM 1337 N N . ASN B 1 38 ? 9.867 6.812 4.254 1 70 38 ASN B N 1
ATOM 1338 C CA . ASN B 1 38 ? 8.445 6.68 4.559 1 70 38 ASN B CA 1
ATOM 1339 C C . ASN B 1 38 ? 7.898 7.93 5.246 1 70 38 ASN B C 1
ATOM 1341 O O . ASN B 1 38 ? 6.781 8.359 4.957 1 70 38 ASN B O 1
ATOM 1345 N N . GLU B 1 39 ? 8.648 8.492 6.105 1 71.38 39 GLU B N 1
ATOM 1346 C CA . GLU B 1 39 ? 8.234 9.719 6.785 1 71.38 39 GLU B CA 1
ATOM 1347 C C . GLU B 1 39 ? 8.031 10.859 5.793 1 71.38 39 GLU B C 1
ATOM 1349 O O . GLU B 1 39 ? 7.078 11.633 5.914 1 71.38 39 GLU B O 1
ATOM 1354 N N . GLU B 1 40 ? 8.992 10.922 4.91 1 70.31 40 GLU B N 1
ATOM 1355 C CA . GLU B 1 40 ? 8.898 11.977 3.908 1 70.31 40 GLU B CA 1
ATOM 1356 C C . GLU B 1 40 ? 7.66 11.797 3.029 1 70.31 40 GLU B C 1
ATOM 1358 O O . GLU B 1 40 ? 6.98 12.766 2.695 1 70.31 40 GLU B O 1
ATOM 1363 N N . GLN B 1 41 ? 7.422 10.547 2.639 1 70.38 41 GLN B N 1
ATOM 1364 C CA . GLN B 1 41 ? 6.242 10.273 1.821 1 70.38 41 GLN B CA 1
ATOM 1365 C C . GLN B 1 41 ? 4.957 10.555 2.592 1 70.38 41 GLN B C 1
ATOM 1367 O O . GLN B 1 41 ? 4 11.102 2.033 1 70.38 41 GLN B O 1
ATOM 1372 N N . GLU B 1 42 ? 4.906 10.227 3.824 1 72.81 42 GLU B N 1
ATOM 1373 C CA . GLU B 1 42 ? 3.762 10.523 4.68 1 72.81 42 GLU B CA 1
ATOM 1374 C C . GLU B 1 42 ? 3.514 12.031 4.762 1 72.81 42 GLU B C 1
ATOM 1376 O O . GLU B 1 42 ? 2.367 12.477 4.684 1 72.81 42 GLU B O 1
ATOM 1381 N N . GLU B 1 43 ? 4.559 12.805 4.922 1 72.06 43 GLU B N 1
ATOM 1382 C CA . GLU B 1 43 ? 4.426 14.258 4.977 1 72.06 43 GLU B CA 1
ATOM 1383 C C . GLU B 1 43 ? 3.871 14.812 3.666 1 72.06 43 GLU B C 1
ATOM 1385 O O . GLU B 1 43 ? 3.066 15.742 3.672 1 72.06 43 GLU B O 1
ATOM 1390 N N . ALA B 1 44 ? 4.305 14.219 2.641 1 72.94 44 ALA B N 1
ATOM 1391 C CA . ALA B 1 44 ? 3.807 14.641 1.334 1 72.94 44 ALA B CA 1
ATOM 1392 C C . ALA B 1 44 ? 2.328 14.305 1.172 1 72.94 44 ALA B C 1
ATOM 1394 O O . ALA B 1 44 ? 1.554 15.109 0.646 1 72.94 44 ALA B O 1
AT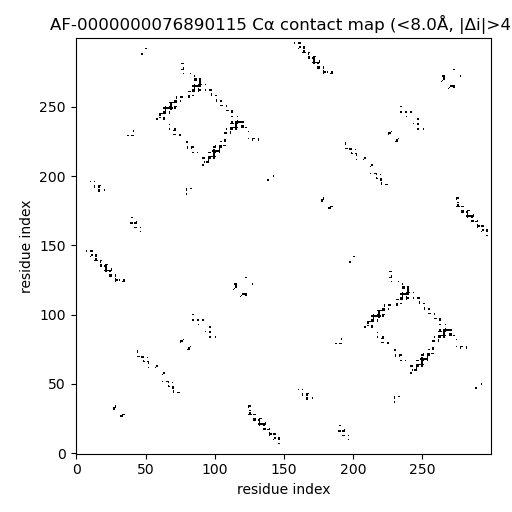OM 1395 N N . GLU B 1 45 ? 1.98 13.125 1.597 1 71.81 45 GLU B N 1
ATOM 1396 C CA . GLU B 1 45 ? 0.585 12.703 1.52 1 71.81 45 GLU B CA 1
ATOM 1397 C C . GLU B 1 45 ? -0.303 13.57 2.41 1 71.81 45 GLU B C 1
ATOM 1399 O O . GLU B 1 45 ? -1.431 13.898 2.035 1 71.81 45 GLU B O 1
ATOM 1404 N N . LEU B 1 46 ? 0.247 13.945 3.545 1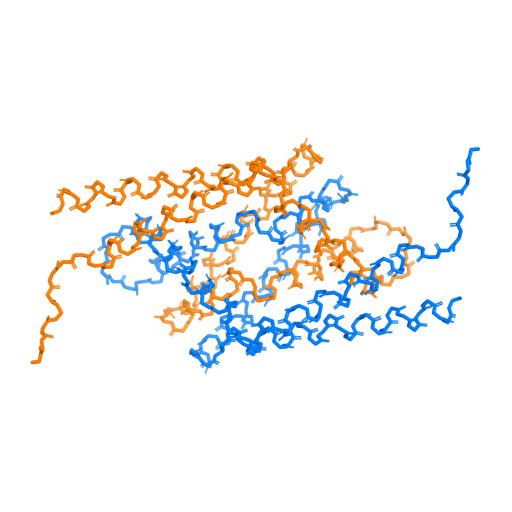 72.5 46 LEU B N 1
ATOM 1405 C CA . LEU B 1 46 ? -0.481 14.828 4.453 1 72.5 46 LEU B CA 1
ATOM 1406 C C . LEU B 1 46 ? -0.681 16.203 3.83 1 72.5 46 LEU B C 1
ATOM 1408 O O . LEU B 1 46 ? -1.736 16.828 4 1 72.5 46 LEU B O 1
ATOM 1412 N N . ALA B 1 47 ? 0.282 16.656 3.203 1 72.81 47 ALA B N 1
ATOM 1413 C CA . ALA B 1 47 ? 0.156 17.938 2.496 1 72.81 47 ALA B CA 1
ATOM 1414 C C . ALA B 1 47 ? -0.967 17.875 1.466 1 72.81 47 ALA B C 1
ATOM 1416 O O . ALA B 1 47 ? -1.74 18.828 1.331 1 72.81 47 ALA B O 1
ATOM 1417 N N . VAL B 1 48 ? -1.11 16.75 0.799 1 70.62 48 VAL B N 1
ATOM 1418 C CA . VAL B 1 48 ? -2.16 16.562 -0.197 1 70.62 48 VAL B CA 1
ATOM 1419 C C . VAL B 1 48 ? -3.523 16.531 0.488 1 70.62 48 VAL B C 1
ATOM 1421 O O . VAL B 1 48 ? -4.492 17.094 -0.025 1 70.62 48 VAL B O 1
ATOM 1424 N N . SER B 1 49 ? -3.582 15.891 1.556 1 72.38 49 SER B N 1
ATOM 1425 C CA . SER B 1 49 ? -4.836 15.789 2.297 1 72.38 49 SER B CA 1
ATOM 1426 C C . SER B 1 49 ? -5.285 17.156 2.811 1 72.38 49 SER B C 1
ATOM 1428 O O . SER B 1 49 ? -6.484 17.438 2.883 1 72.38 49 SER B O 1
ATOM 1430 N N . LYS B 1 50 ? -4.402 17.984 3.32 1 69.56 50 LYS B N 1
ATOM 1431 C CA . LYS B 1 50 ? -4.727 19.328 3.781 1 69.56 50 LYS B CA 1
ATOM 1432 C C . LYS B 1 50 ? -5.309 20.172 2.65 1 69.56 50 LYS B C 1
ATOM 1434 O O . LYS B 1 50 ? -6.199 20.984 2.875 1 69.56 50 LYS B O 1
ATOM 1439 N N . PHE B 1 51 ? -4.758 19.891 1.574 1 63.44 51 PHE B N 1
ATOM 1440 C CA . PHE B 1 51 ? -5.277 20.609 0.414 1 63.44 51 PHE B CA 1
ATOM 1441 C C . PHE B 1 51 ? -6.684 20.141 0.069 1 63.44 51 PHE B C 1
ATOM 1443 O O . PHE B 1 51 ? -7.523 20.922 -0.365 1 63.44 51 PHE B O 1
ATOM 1450 N N . SER B 1 52 ? -6.785 18.859 0.145 1 57.84 52 SER B N 1
ATOM 1451 C CA . SER B 1 52 ? -8.086 18.297 -0.189 1 57.84 52 SER B CA 1
ATOM 1452 C C . SER B 1 52 ? -9.117 18.594 0.896 1 57.84 52 SER B C 1
ATOM 1454 O O . SER B 1 52 ? -10.312 18.719 0.611 1 57.84 52 SER B O 1
ATOM 1456 N N . GLY B 1 53 ? -8.656 18.531 2.082 1 53.56 53 GLY B N 1
ATOM 1457 C CA . GLY B 1 53 ? -9.531 18.812 3.211 1 53.56 53 GLY B CA 1
ATOM 1458 C C . GLY B 1 53 ? -9.648 20.281 3.531 1 53.56 53 GLY B C 1
ATOM 1459 O O . GLY B 1 53 ? -8.656 20.938 3.869 1 53.56 53 GLY B O 1
ATOM 1460 N N . ASN B 1 54 ? -10.219 21.109 2.863 1 49.78 54 ASN B N 1
ATOM 1461 C CA . ASN B 1 54 ? -10.469 22.531 3.139 1 49.78 54 ASN B CA 1
ATOM 1462 C C . ASN B 1 54 ? -10.273 22.844 4.617 1 49.78 54 ASN B C 1
ATOM 1464 O O . ASN B 1 54 ? -10.172 21.953 5.449 1 49.78 54 ASN B O 1
ATOM 1468 N N . GLY B 1 55 ? -10.961 24.156 5.09 1 41.09 55 GLY B N 1
ATOM 1469 C CA . GLY B 1 55 ? -11.062 25.266 6.039 1 41.09 55 GLY B CA 1
ATOM 1470 C C . GLY B 1 55 ? -11.219 24.797 7.477 1 41.09 55 GLY B C 1
ATOM 1471 O O . GLY B 1 55 ? -11.219 25.609 8.398 1 41.09 55 GLY B O 1
ATOM 1472 N N . ALA B 1 56 ? -12.25 23.875 7.879 1 43.03 56 ALA B N 1
ATOM 1473 C CA . ALA B 1 56 ? -12.812 24.078 9.211 1 43.03 56 ALA B CA 1
ATOM 1474 C C . ALA B 1 56 ? -11.906 23.484 10.289 1 43.03 56 ALA B C 1
ATOM 1476 O O . ALA B 1 56 ? -11.516 22.312 10.195 1 43.03 56 ALA B O 1
ATOM 1477 N N . GLY B 1 57 ? -11.039 24.109 10.914 1 44.91 57 GLY B N 1
ATOM 1478 C CA . GLY B 1 57 ? -10.312 24 12.164 1 44.91 57 GLY B CA 1
ATOM 1479 C C . GLY B 1 57 ? -10.742 22.812 13.008 1 44.91 57 GLY B C 1
ATOM 1480 O O . GLY B 1 57 ? -10.078 22.469 13.984 1 44.91 57 GLY B O 1
ATOM 1481 N N . LEU B 1 58 ? -11.992 22.484 13.047 1 48.72 58 LEU B N 1
ATOM 1482 C CA . LEU B 1 58 ? -12.422 21.516 14.062 1 48.72 58 LEU B CA 1
ATOM 1483 C C . LEU B 1 58 ? -12.25 20.094 13.562 1 48.72 58 LEU B C 1
ATOM 1485 O O . LEU B 1 58 ? -12.789 19.734 12.516 1 48.72 58 LEU B O 1
ATOM 1489 N N . VAL B 1 59 ? -11.117 19.297 14.047 1 60.41 59 VAL B N 1
ATOM 1490 C CA . VAL B 1 59 ? -10.836 17.859 13.953 1 60.41 59 VAL B CA 1
ATOM 1491 C C . VAL B 1 59 ? -12.125 17.062 14.133 1 60.41 59 VAL B C 1
ATOM 1493 O O . VAL B 1 59 ? -12.438 16.609 15.234 1 60.41 59 VAL B O 1
ATOM 1496 N N . SER B 1 60 ? -13.219 17.406 13.398 1 78.81 60 SER B N 1
ATOM 1497 C CA . SER B 1 60 ? -14.43 16.594 13.414 1 78.81 60 SER B CA 1
ATOM 1498 C C . SER B 1 60 ? -14.195 15.227 12.766 1 78.81 60 SER B C 1
ATOM 1500 O O . SER B 1 60 ? -13.234 15.047 12.023 1 78.81 60 SER B O 1
ATOM 1502 N N . VAL B 1 61 ? -14.977 14.234 13.141 1 82.62 61 VAL B N 1
ATOM 1503 C CA . VAL B 1 61 ? -14.945 12.875 12.602 1 82.62 61 VAL B CA 1
ATOM 1504 C C . VAL B 1 61 ? -15.047 12.922 11.078 1 82.62 61 VAL B C 1
ATOM 1506 O O . VAL B 1 61 ? -14.328 12.203 10.383 1 82.62 61 VAL B O 1
ATOM 1509 N N . ALA B 1 62 ? -15.82 13.891 10.586 1 86.44 62 ALA B N 1
ATOM 1510 C CA . ALA B 1 62 ? -16.016 14.008 9.141 1 86.44 62 ALA B CA 1
ATOM 1511 C C . ALA B 1 62 ? -14.766 14.516 8.445 1 86.44 62 ALA B C 1
ATOM 1513 O O . ALA B 1 62 ? -14.406 14.039 7.371 1 86.44 62 ALA B O 1
ATOM 1514 N N . SER B 1 63 ? -14.164 15.469 9.188 1 85.56 63 SER B N 1
ATOM 1515 C CA . SER B 1 63 ? -12.93 16 8.617 1 85.56 63 SER B CA 1
ATOM 1516 C C . SER B 1 63 ? -11.828 14.945 8.617 1 85.56 63 SER B C 1
ATOM 1518 O O . SER B 1 63 ? -11.07 14.828 7.652 1 85.56 63 SER B O 1
ATOM 1520 N N . THR B 1 64 ? -11.844 14.164 9.688 1 87.44 64 THR B N 1
ATOM 1521 C CA . THR B 1 64 ? -10.859 13.094 9.789 1 87.44 64 THR B CA 1
ATOM 1522 C C . THR B 1 64 ? -11.109 12.016 8.734 1 87.44 64 THR B C 1
ATOM 1524 O O . THR B 1 64 ? -10.172 11.531 8.102 1 87.44 64 THR B O 1
ATOM 1527 N N . LEU B 1 65 ? -12.352 11.719 8.484 1 91.88 65 LEU B N 1
ATOM 1528 C CA . LEU B 1 65 ? -12.734 10.734 7.473 1 91.88 65 LEU B CA 1
ATOM 1529 C C . LEU B 1 65 ? -12.273 11.164 6.086 1 91.88 65 LEU B C 1
ATOM 1531 O O . LEU B 1 65 ? -11.672 10.383 5.355 1 91.88 65 LEU B O 1
ATOM 1535 N N . ALA B 1 66 ? -12.508 12.344 5.75 1 89.81 66 ALA B N 1
ATOM 1536 C CA . ALA B 1 66 ? -12.18 12.852 4.418 1 89.81 66 ALA B CA 1
ATOM 1537 C C . ALA B 1 66 ? -10.672 12.891 4.203 1 89.81 66 ALA B C 1
ATOM 1539 O O . ALA B 1 66 ? -10.172 12.445 3.168 1 89.81 66 ALA B O 1
ATOM 1540 N N . SER B 1 67 ? -9.953 13.453 5.219 1 85.56 67 SER B N 1
ATOM 1541 C CA . SER B 1 67 ? -8.5 13.531 5.113 1 85.56 67 SER B CA 1
ATOM 1542 C C . SER B 1 67 ? -7.871 12.148 5.047 1 85.56 67 SER B C 1
ATOM 1544 O O . SER B 1 67 ? -6.949 11.914 4.262 1 85.56 67 SER B O 1
ATOM 1546 N N . THR B 1 68 ? -8.422 11.195 5.902 1 91.31 68 THR B N 1
ATOM 1547 C CA . THR B 1 68 ? -7.902 9.836 5.906 1 91.31 68 THR B CA 1
ATOM 1548 C C . THR B 1 68 ? -8.195 9.141 4.578 1 91.31 68 THR B C 1
ATOM 1550 O O . THR B 1 68 ? -7.332 8.461 4.023 1 91.31 68 THR B O 1
ATOM 1553 N N . PHE B 1 69 ? -9.359 9.359 4.043 1 94 69 PHE B N 1
ATOM 1554 C CA . PHE B 1 69 ? -9.727 8.789 2.75 1 94 69 PHE B CA 1
ATOM 1555 C C . PHE B 1 69 ? -8.734 9.203 1.674 1 94 69 PHE B C 1
ATOM 1557 O O . PHE B 1 69 ? -8.203 8.359 0.949 1 94 69 PHE B O 1
ATOM 1564 N N . VAL B 1 70 ? -8.453 10.438 1.547 1 88.81 70 VAL B N 1
ATOM 1565 C CA . VAL B 1 70 ? -7.582 10.961 0.5 1 88.81 70 VAL B CA 1
ATOM 1566 C C . VAL B 1 70 ? -6.168 10.414 0.684 1 88.81 70 VAL B C 1
ATOM 1568 O O . VAL B 1 70 ? -5.543 9.953 -0.274 1 88.81 70 VAL B O 1
ATOM 1571 N N . LEU B 1 71 ? -5.684 10.414 1.916 1 87.69 71 LEU B N 1
ATOM 1572 C CA . LEU B 1 71 ? -4.324 9.969 2.193 1 87.69 71 LEU B CA 1
ATOM 1573 C C . LEU B 1 71 ? -4.16 8.492 1.845 1 87.69 71 LEU B C 1
ATOM 1575 O O . LEU B 1 71 ? -3.186 8.102 1.196 1 87.69 71 LEU B O 1
ATOM 1579 N N . VAL B 1 72 ? -5.113 7.73 2.289 1 92.25 72 VAL B N 1
ATOM 1580 C CA . VAL B 1 72 ? -5.031 6.293 2.057 1 92.25 72 VAL B CA 1
ATOM 1581 C C . VAL B 1 72 ? -5.215 5.996 0.569 1 92.25 72 VAL B C 1
ATOM 1583 O O . VAL B 1 72 ? -4.5 5.168 0.001 1 92.25 72 VAL B O 1
ATOM 1586 N N . PHE B 1 73 ? -6.098 6.715 -0.073 1 92.31 73 PHE B N 1
ATOM 1587 C CA . PHE B 1 73 ? -6.316 6.516 -1.501 1 92.31 73 PHE B CA 1
ATOM 1588 C C . PHE B 1 73 ? -5.051 6.836 -2.291 1 92.31 73 PHE B C 1
ATOM 1590 O O . PHE B 1 73 ? -4.652 6.07 -3.17 1 92.31 73 PHE B O 1
ATOM 1597 N N . VAL B 1 74 ? -4.418 7.934 -1.993 1 85.88 74 VAL B N 1
ATOM 1598 C CA . VAL B 1 74 ? -3.207 8.352 -2.691 1 85.88 74 VAL B CA 1
ATOM 1599 C C . VAL B 1 74 ? -2.074 7.375 -2.389 1 85.88 74 VAL B C 1
ATOM 1601 O O . VAL B 1 74 ? -1.302 7.016 -3.281 1 85.88 74 VAL B O 1
ATOM 1604 N N . ALA B 1 75 ? -1.967 6.949 -1.187 1 87.81 75 ALA B N 1
ATOM 1605 C CA . ALA B 1 75 ? -0.918 6.016 -0.782 1 87.81 75 ALA B CA 1
ATOM 1606 C C . ALA B 1 75 ? -1.068 4.68 -1.498 1 87.81 75 ALA B C 1
ATOM 1608 O O . ALA B 1 75 ? -0.075 4.008 -1.786 1 87.81 75 ALA B O 1
ATOM 1609 N N . GLU B 1 76 ? -2.273 4.328 -1.825 1 90.62 76 GLU B N 1
ATOM 1610 C CA . GLU B 1 76 ? -2.545 3.049 -2.473 1 90.62 76 GLU B CA 1
ATOM 1611 C C . GLU B 1 76 ? -2.277 3.121 -3.973 1 90.62 76 GLU B C 1
ATOM 1613 O O . GLU B 1 76 ? -2.088 2.092 -4.625 1 90.62 76 GLU B O 1
ATOM 1618 N N . TRP B 1 77 ? -2.307 4.246 -4.484 1 89.38 77 TRP B N 1
ATOM 1619 C CA . TRP B 1 77 ? -2.135 4.395 -5.926 1 89.38 77 TRP B CA 1
ATOM 1620 C C . TRP B 1 77 ? -0.786 3.84 -6.375 1 89.38 77 TRP B C 1
ATOM 1622 O O . TRP B 1 77 ? 0.26 4.426 -6.082 1 89.38 77 TRP B O 1
ATOM 1632 N N . GLY B 1 78 ? -0.808 2.758 -7.012 1 86.25 78 GLY B N 1
ATOM 1633 C CA . GLY B 1 78 ? 0.401 2.213 -7.605 1 86.25 78 GLY B CA 1
ATOM 1634 C C . GLY B 1 78 ? 1.269 1.462 -6.613 1 86.25 78 GLY B C 1
ATOM 1635 O O . GLY B 1 78 ? 2.438 1.182 -6.891 1 86.25 78 GLY B O 1
ATOM 1636 N N . ASP B 1 79 ? 0.746 1.212 -5.484 1 87.31 79 ASP B N 1
ATOM 1637 C CA . ASP B 1 79 ? 1.559 0.462 -4.531 1 87.31 79 ASP B CA 1
ATOM 1638 C C . ASP B 1 79 ? 1.517 -1.034 -4.832 1 87.31 79 ASP B C 1
ATOM 1640 O O . ASP B 1 79 ? 0.865 -1.463 -5.789 1 87.31 79 ASP B O 1
ATOM 1644 N N . LYS B 1 80 ? 2.227 -1.844 -3.992 1 82.69 80 LYS B N 1
ATOM 1645 C CA . LYS B 1 80 ? 2.359 -3.281 -4.215 1 82.69 80 LYS B CA 1
ATOM 1646 C C . LYS B 1 80 ? 0.993 -3.963 -4.238 1 82.69 80 LYS B C 1
ATOM 1648 O O . LYS B 1 80 ? 0.717 -4.781 -5.117 1 82.69 80 LYS B O 1
ATOM 1653 N N . SER B 1 81 ? 0.101 -3.633 -3.227 1 89.81 81 SER B N 1
ATOM 1654 C CA . SER B 1 81 ? -1.195 -4.301 -3.16 1 89.81 81 SER B CA 1
ATOM 1655 C C . SER B 1 81 ? -2.092 -3.883 -4.32 1 89.81 81 SER B C 1
ATOM 1657 O O . SER B 1 81 ? -2.918 -4.668 -4.789 1 89.81 81 SER B O 1
ATOM 1659 N N . PHE B 1 82 ? -1.91 -2.674 -4.859 1 90.44 82 PHE B N 1
ATOM 1660 C CA . PHE B 1 82 ? -2.676 -2.191 -6.004 1 90.44 82 PHE B CA 1
ATOM 1661 C C . PHE B 1 82 ? -2.381 -3.025 -7.246 1 90.44 82 PHE B C 1
ATOM 1663 O O . PHE B 1 82 ? -3.303 -3.506 -7.91 1 90.44 82 PHE B O 1
ATOM 1670 N N . PHE B 1 83 ? -1.144 -3.324 -7.477 1 84.56 83 PHE B N 1
ATOM 1671 C CA . PHE B 1 83 ? -0.733 -4.055 -8.664 1 84.56 83 PHE B CA 1
ATOM 1672 C C . PHE B 1 83 ? -1.046 -5.539 -8.531 1 84.56 83 PHE B C 1
ATOM 1674 O O . PHE B 1 83 ? -1.434 -6.191 -9.5 1 84.56 83 PHE B O 1
ATOM 1681 N N . SER B 1 84 ? -0.841 -6.031 -7.344 1 84.19 84 SER B N 1
ATOM 1682 C CA . SER B 1 84 ? -1.21 -7.422 -7.102 1 84.19 84 SER B CA 1
ATOM 1683 C C . SER B 1 84 ? -2.697 -7.652 -7.352 1 84.19 84 SER B C 1
ATOM 1685 O O . SER B 1 84 ? -3.086 -8.672 -7.922 1 84.19 84 SER B O 1
ATOM 1687 N N . THR B 1 85 ? -3.479 -6.691 -6.945 1 89.75 85 THR B N 1
ATOM 1688 C CA . THR B 1 85 ? -4.918 -6.785 -7.145 1 89.75 85 THR B CA 1
ATOM 1689 C C . THR B 1 85 ? -5.266 -6.73 -8.633 1 89.75 85 THR B C 1
ATOM 1691 O O . THR B 1 85 ? -6.098 -7.5 -9.109 1 89.75 85 THR B O 1
ATOM 1694 N N . ILE B 1 86 ? -4.605 -5.887 -9.375 1 86.75 86 ILE B N 1
ATOM 1695 C CA . ILE B 1 86 ? -4.812 -5.797 -10.812 1 86.75 86 ILE B CA 1
ATOM 1696 C C . ILE B 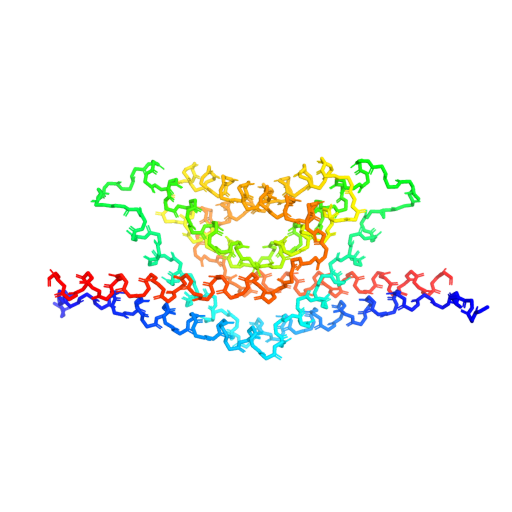1 86 ? -4.465 -7.129 -11.477 1 86.75 86 ILE B C 1
ATOM 1698 O O . ILE B 1 86 ? -5.234 -7.648 -12.289 1 86.75 86 ILE B O 1
ATOM 1702 N N . ALA B 1 87 ? -3.326 -7.664 -11.094 1 83.25 87 ALA B N 1
ATOM 1703 C CA . ALA B 1 87 ? -2.859 -8.914 -11.672 1 83.25 87 ALA B CA 1
ATOM 1704 C C . ALA B 1 87 ? -3.826 -10.055 -11.367 1 83.25 87 ALA B C 1
ATOM 1706 O O . ALA B 1 87 ? -4.152 -10.852 -12.25 1 83.25 87 ALA B O 1
ATOM 1707 N N . LEU B 1 88 ? -4.27 -10.117 -10.148 1 84.38 88 LEU B N 1
ATOM 1708 C CA . LEU B 1 88 ? -5.168 -11.188 -9.742 1 84.38 88 LEU B CA 1
ATOM 1709 C C . LEU B 1 88 ? -6.531 -11.047 -10.414 1 84.38 88 LEU B C 1
ATOM 1711 O O . LEU B 1 88 ? -7.148 -12.039 -10.797 1 84.38 88 LEU B O 1
ATOM 1715 N N . ALA B 1 89 ? -6.992 -9.852 -10.555 1 88.19 89 ALA B N 1
ATOM 1716 C CA . ALA B 1 89 ? -8.289 -9.602 -11.188 1 88.19 89 ALA B CA 1
ATOM 1717 C C . ALA B 1 89 ? -8.258 -9.969 -12.664 1 88.19 89 ALA B C 1
ATOM 1719 O O . ALA B 1 89 ? -9.289 -10.328 -13.234 1 88.19 89 ALA B O 1
ATOM 1720 N N . ALA B 1 90 ? -7.09 -9.891 -13.258 1 84.69 90 ALA B N 1
ATOM 1721 C CA . ALA B 1 90 ? -6.941 -10.266 -14.664 1 84.69 90 ALA B CA 1
ATOM 1722 C C . ALA B 1 90 ? -6.934 -11.781 -14.828 1 84.69 90 ALA B C 1
ATOM 1724 O O . ALA B 1 90 ? -7.262 -12.297 -15.898 1 84.69 90 ALA B O 1
ATOM 1725 N N . ALA B 1 91 ? -6.656 -12.492 -13.789 1 81.56 91 ALA B N 1
ATOM 1726 C CA . ALA B 1 91 ? -6.391 -13.922 -13.922 1 81.56 91 ALA B CA 1
ATOM 1727 C C . ALA B 1 91 ? -7.457 -14.75 -13.203 1 81.56 91 ALA B C 1
ATOM 1729 O O . ALA B 1 91 ? -7.484 -15.977 -13.32 1 81.56 91 ALA B O 1
ATOM 1730 N N . SER B 1 92 ? -8.289 -14.117 -12.414 1 85 92 SER B N 1
ATOM 1731 C CA . SER B 1 92 ? -9.195 -14.883 -11.562 1 85 92 SER B CA 1
ATOM 1732 C C . SER B 1 92 ? -10.562 -14.227 -11.484 1 85 92 SER B C 1
ATOM 1734 O O . SER B 1 92 ? -10.805 -13.203 -12.117 1 85 92 SER B O 1
ATOM 1736 N N . SER B 1 93 ? -11.422 -14.891 -10.656 1 87.12 93 SER B N 1
ATOM 1737 C CA . SER B 1 93 ? -12.781 -14.406 -10.484 1 87.12 93 SER B CA 1
ATOM 1738 C C . SER B 1 93 ? -12.805 -13.047 -9.781 1 87.12 93 SER B C 1
ATOM 1740 O O . SER B 1 93 ? -12.344 -12.93 -8.648 1 87.12 93 SER B O 1
ATOM 1742 N N . PRO B 1 94 ? -13.438 -12.055 -10.422 1 90.88 94 PRO B N 1
ATOM 1743 C CA . PRO B 1 94 ? -13.422 -10.703 -9.852 1 90.88 94 PRO B CA 1
ATOM 1744 C C . PRO B 1 94 ? -14.117 -10.625 -8.492 1 90.88 94 PRO B C 1
ATOM 1746 O O . PRO B 1 94 ? -13.609 -9.992 -7.57 1 90.88 94 PRO B O 1
ATOM 1749 N N . PRO B 1 95 ? -15.203 -11.336 -8.234 1 93 95 PRO B N 1
ATOM 1750 C CA . PRO B 1 95 ? -15.805 -11.258 -6.906 1 93 95 PRO B CA 1
ATOM 1751 C C . PRO B 1 95 ? -14.891 -11.773 -5.805 1 93 95 PRO B C 1
ATOM 1753 O O . PRO B 1 95 ? -14.859 -11.219 -4.703 1 93 95 PRO B O 1
ATOM 1756 N N . GLY B 1 96 ? -14.211 -12.867 -6.09 1 93.31 96 GLY B N 1
ATOM 1757 C CA . GLY B 1 96 ? -13.266 -13.375 -5.113 1 93.31 96 GLY B CA 1
ATOM 1758 C C . GLY B 1 96 ? -12.133 -12.406 -4.816 1 93.31 96 GLY B C 1
ATOM 1759 O O . GLY B 1 96 ? -11.727 -12.25 -3.662 1 93.31 96 GLY B O 1
ATOM 1760 N N . VAL B 1 97 ? -11.672 -11.75 -5.883 1 94.19 97 VAL B N 1
ATOM 1761 C CA . VAL B 1 97 ? -10.578 -10.781 -5.75 1 94.19 97 VAL B CA 1
ATOM 1762 C C . VAL B 1 97 ? -11.055 -9.57 -4.953 1 94.19 97 VAL B C 1
ATOM 1764 O O . VAL B 1 97 ? -10.344 -9.078 -4.074 1 94.19 97 VAL B O 1
ATOM 1767 N N . ILE B 1 98 ? -12.258 -9.133 -5.215 1 96.81 98 ILE B N 1
ATOM 1768 C CA . ILE B 1 98 ? -12.812 -7.98 -4.512 1 96.81 98 ILE B CA 1
ATOM 1769 C C . ILE B 1 98 ? -12.969 -8.305 -3.029 1 96.81 98 ILE B C 1
ATOM 1771 O O . ILE B 1 98 ? -12.484 -7.57 -2.168 1 96.81 98 ILE B O 1
ATOM 1775 N N . ALA B 1 99 ? -13.586 -9.359 -2.773 1 96.44 99 ALA B N 1
ATOM 1776 C CA . ALA B 1 99 ? -13.859 -9.734 -1.389 1 96.44 99 ALA B CA 1
ATOM 1777 C C . ALA B 1 99 ? -12.562 -9.984 -0.622 1 96.44 99 ALA B C 1
ATOM 1779 O O . ALA B 1 99 ? -12.406 -9.531 0.515 1 96.44 99 ALA B O 1
ATOM 1780 N N . GLY B 1 100 ? -11.68 -10.734 -1.246 1 95.44 100 GLY B N 1
ATOM 1781 C CA . GLY B 1 100 ? -10.398 -11 -0.604 1 95.44 100 GLY B CA 1
ATOM 1782 C C . GLY B 1 100 ? -9.586 -9.75 -0.347 1 95.44 100 GLY B C 1
ATOM 1783 O O . GLY B 1 100 ? -8.984 -9.602 0.72 1 95.44 100 GLY B O 1
ATOM 1784 N N . SER B 1 101 ? -9.531 -8.867 -1.328 1 96.5 101 SER B N 1
ATOM 1785 C CA . SER B 1 101 ? -8.789 -7.617 -1.206 1 96.5 101 SER B CA 1
ATOM 1786 C C . SER B 1 101 ? -9.375 -6.727 -0.113 1 96.5 101 SER B C 1
ATOM 1788 O O . SER B 1 101 ? -8.641 -6.207 0.731 1 96.5 101 SER B O 1
ATOM 1790 N N . LEU B 1 102 ? -10.695 -6.617 -0.104 1 97.19 102 LEU B N 1
ATOM 1791 C CA . LEU B 1 102 ? -11.352 -5.797 0.91 1 97.19 102 LEU B CA 1
ATOM 1792 C C . LEU B 1 102 ? -11.125 -6.371 2.305 1 97.19 102 LEU B C 1
ATOM 1794 O O . LEU B 1 102 ? -10.875 -5.625 3.256 1 97.19 102 LEU B O 1
ATOM 1798 N N . ALA B 1 103 ? -11.203 -7.621 2.445 1 97.19 103 ALA B N 1
ATOM 1799 C CA . ALA B 1 103 ? -10.953 -8.266 3.734 1 97.19 103 ALA B CA 1
ATOM 1800 C C . ALA B 1 103 ? -9.508 -8.055 4.176 1 97.19 103 ALA B C 1
ATOM 1802 O O . ALA B 1 103 ? -9.242 -7.738 5.34 1 97.19 103 ALA B O 1
ATOM 1803 N N . GLY B 1 104 ? -8.562 -8.289 3.205 1 96.25 104 GLY B N 1
ATOM 1804 C CA . GLY B 1 104 ? -7.156 -8.07 3.508 1 96.25 104 GLY B CA 1
ATOM 1805 C C . GLY B 1 104 ? -6.863 -6.648 3.953 1 96.25 104 GLY B C 1
ATOM 1806 O O . GLY B 1 104 ? -6.219 -6.434 4.984 1 96.25 104 GLY B O 1
ATOM 1807 N N . HIS B 1 105 ? -7.355 -5.668 3.209 1 97.19 105 HIS B N 1
ATOM 1808 C CA . HIS B 1 105 ? -7.211 -4.262 3.568 1 97.19 105 HIS B CA 1
ATOM 1809 C C . HIS B 1 105 ? -7.906 -3.957 4.895 1 97.19 105 HIS B C 1
ATOM 1811 O O . HIS B 1 105 ? -7.41 -3.156 5.688 1 97.19 105 HIS B O 1
ATOM 1817 N N . GLY B 1 106 ? -9.078 -4.547 5.094 1 97.62 106 GLY B N 1
ATOM 1818 C CA . GLY B 1 106 ? -9.828 -4.328 6.32 1 97.62 106 GLY B CA 1
ATOM 1819 C C . GLY B 1 106 ? -9.078 -4.766 7.566 1 97.62 106 GLY B C 1
ATOM 1820 O O . GLY B 1 106 ? -8.977 -4.008 8.531 1 97.62 106 GLY B O 1
ATOM 1821 N N . VAL B 1 107 ? -8.531 -5.918 7.559 1 97.06 107 VAL B N 1
ATOM 1822 C CA . VAL B 1 107 ? -7.789 -6.445 8.703 1 97.06 107 VAL B CA 1
ATOM 1823 C C . VAL B 1 107 ? -6.531 -5.609 8.922 1 97.06 107 VAL B C 1
ATOM 1825 O O . VAL B 1 107 ? -6.207 -5.25 10.062 1 97.06 107 VAL B O 1
ATOM 1828 N N . ALA B 1 108 ? -5.824 -5.285 7.867 1 95.62 108 ALA B N 1
ATOM 1829 C CA . ALA B 1 108 ? -4.625 -4.457 7.992 1 95.62 108 ALA B CA 1
ATOM 1830 C C . ALA B 1 108 ? -4.957 -3.098 8.602 1 95.62 108 ALA B C 1
ATOM 1832 O O . ALA B 1 108 ? -4.23 -2.602 9.461 1 95.62 108 ALA B O 1
ATOM 1833 N N . THR B 1 109 ? -6.062 -2.494 8.141 1 96.69 109 THR B N 1
ATOM 1834 C CA . THR B 1 109 ? -6.508 -1.204 8.656 1 96.69 109 THR B CA 1
ATOM 1835 C C . THR B 1 109 ? -6.797 -1.287 10.148 1 96.69 109 THR B C 1
ATOM 1837 O O . THR B 1 109 ? -6.363 -0.427 10.922 1 96.69 109 THR B O 1
ATOM 1840 N N . LEU B 1 110 ? -7.48 -2.324 10.555 1 96.62 110 LEU B N 1
ATOM 1841 C CA . LEU B 1 110 ? -7.832 -2.475 11.961 1 96.62 110 LEU B CA 1
ATOM 1842 C C . LEU B 1 110 ? -6.586 -2.66 12.812 1 96.62 110 LEU B C 1
ATOM 1844 O O . LEU B 1 110 ? -6.469 -2.066 13.891 1 96.62 110 LEU B O 1
ATOM 1848 N N . ILE B 1 111 ? -5.652 -3.398 12.352 1 94.25 111 ILE B N 1
ATOM 1849 C CA . ILE B 1 111 ? -4.395 -3.605 13.062 1 94.25 111 ILE B CA 1
ATOM 1850 C C . ILE B 1 111 ? -3.637 -2.285 13.172 1 94.25 111 ILE B C 1
ATOM 1852 O O . ILE B 1 111 ? -3.115 -1.942 14.234 1 94.25 111 ILE B O 1
ATOM 1856 N N . ALA B 1 112 ? -3.539 -1.553 12.094 1 93.31 112 ALA B N 1
ATOM 1857 C CA . ALA B 1 112 ? -2.834 -0.274 12.078 1 93.31 112 ALA B CA 1
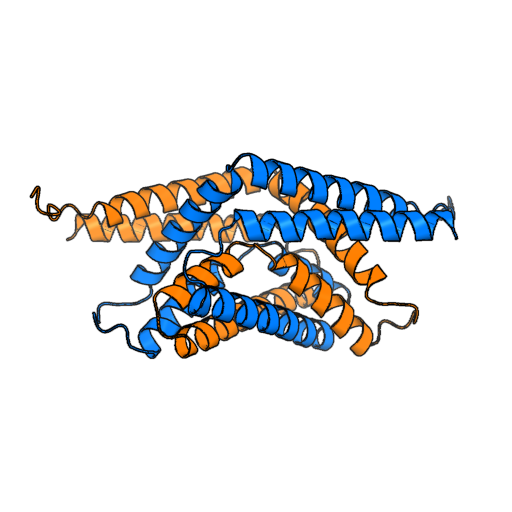ATOM 1858 C C . ALA B 1 112 ? -3.473 0.724 13.039 1 93.31 112 ALA B C 1
ATOM 1860 O O . ALA B 1 112 ? -2.773 1.417 13.781 1 93.31 112 ALA B O 1
ATOM 1861 N N . VAL B 1 113 ? -4.801 0.803 13.016 1 94.19 113 VAL B N 1
ATOM 1862 C CA . VAL B 1 113 ? -5.512 1.741 13.883 1 94.19 113 VAL B CA 1
ATOM 1863 C C . VAL B 1 113 ? -5.312 1.348 15.344 1 94.19 113 VAL B C 1
ATOM 1865 O O . VAL B 1 113 ? -5.074 2.205 16.203 1 94.19 113 VAL B O 1
ATOM 1868 N N . LEU B 1 114 ? -5.422 0.06 15.633 1 92.94 114 LEU B N 1
ATOM 1869 C CA . LEU B 1 114 ? -5.184 -0.413 16.984 1 92.94 114 LEU B CA 1
ATOM 1870 C C . LEU B 1 114 ? -3.756 -0.107 17.422 1 92.94 114 LEU B C 1
ATOM 1872 O O . LEU B 1 114 ? -3.531 0.344 18.547 1 92.94 114 LEU B O 1
ATOM 1876 N N . GLY B 1 115 ? -2.859 -0.362 16.625 1 89.5 115 GLY B N 1
ATOM 1877 C CA . GLY B 1 115 ? -1.473 -0.041 16.922 1 89.5 115 GLY B CA 1
ATOM 1878 C C . GLY B 1 115 ? -1.246 1.436 17.188 1 89.5 115 GLY B C 1
ATOM 1879 O O . GLY B 1 115 ? -0.624 1.806 18.188 1 89.5 115 GLY B O 1
ATOM 1880 N N . GLY B 1 116 ? -1.737 2.27 16.312 1 87.69 116 GLY B N 1
ATOM 1881 C CA . GLY B 1 116 ? -1.594 3.709 16.469 1 87.69 116 GLY B CA 1
ATOM 1882 C C . GLY B 1 116 ? -2.307 4.25 17.688 1 87.69 116 GLY B C 1
ATOM 1883 O O . GLY B 1 116 ? -1.756 5.07 18.422 1 87.69 116 GLY B O 1
ATOM 1884 N N . SER B 1 117 ? -3.498 3.783 17.938 1 88.75 117 SER B N 1
ATOM 1885 C CA . SER B 1 117 ? -4.316 4.309 19.031 1 88.75 117 SER B CA 1
ATOM 1886 C C . SER B 1 117 ? -3.82 3.818 20.391 1 88.75 117 SER B C 1
ATOM 1888 O O . SER B 1 117 ? -3.926 4.531 21.391 1 88.75 117 SER B O 1
ATOM 1890 N N . LEU B 1 118 ? -3.32 2.641 20.375 1 85.94 118 LEU B N 1
ATOM 1891 C CA . LEU B 1 118 ? -2.912 2.062 21.656 1 85.94 118 LEU B CA 1
ATOM 1892 C C . LEU B 1 118 ? -1.437 2.338 21.938 1 85.94 118 LEU B C 1
ATOM 1894 O O . LEU B 1 118 ? -1.044 2.557 23.078 1 85.94 118 LEU B O 1
ATOM 1898 N N . LEU B 1 119 ? -0.635 2.273 20.875 1 80.94 119 LEU B N 1
ATOM 1899 C CA . LEU B 1 119 ? 0.807 2.357 21.078 1 80.94 119 LEU B CA 1
ATOM 1900 C C . LEU B 1 119 ? 1.339 3.719 20.641 1 80.94 119 LEU B C 1
ATOM 1902 O O . LEU B 1 119 ? 2.506 4.039 20.875 1 80.94 119 LEU B O 1
ATOM 1906 N N . GLY B 1 120 ? 0.505 4.395 20.125 1 71.81 120 GLY B N 1
ATOM 1907 C CA . GLY B 1 120 ? 0.922 5.707 19.656 1 71.81 120 GLY B CA 1
ATOM 1908 C C . GLY B 1 120 ? 2.025 5.645 18.625 1 71.81 120 GLY B C 1
ATOM 1909 O O . GLY B 1 120 ? 2.018 4.773 17.75 1 71.81 120 GLY B O 1
ATOM 1910 N N . THR B 1 121 ? 2.939 6.559 18.781 1 62.91 121 THR B N 1
ATOM 1911 C CA . THR B 1 121 ? 4.008 6.703 17.797 1 62.91 121 THR B CA 1
ATOM 1912 C C . THR B 1 121 ? 5.117 5.691 18.047 1 62.91 121 THR B C 1
ATOM 1914 O O . THR B 1 121 ? 6.172 5.746 17.406 1 62.91 121 THR B O 1
ATOM 1917 N N . PHE B 1 122 ? 4.746 4.816 18.969 1 66.56 122 PHE B N 1
ATOM 1918 C CA . PHE B 1 122 ? 5.801 3.869 19.328 1 66.56 122 PHE B CA 1
ATOM 1919 C C . PHE B 1 122 ? 5.93 2.781 18.266 1 66.56 122 PHE B C 1
ATOM 1921 O O . PHE B 1 122 ? 6.965 2.119 18.172 1 66.56 122 PHE B O 1
ATOM 1928 N N . LEU B 1 123 ? 4.914 2.645 17.594 1 69.94 123 LEU B N 1
ATOM 1929 C CA . LEU B 1 123 ? 5.074 1.687 16.5 1 69.94 123 LEU B CA 1
ATOM 1930 C C . LEU B 1 123 ? 5.863 2.299 15.352 1 69.94 123 LEU B C 1
ATOM 1932 O O . LEU B 1 123 ? 5.309 3.045 14.539 1 69.94 123 LEU B O 1
ATOM 1936 N N . SER B 1 124 ? 7.211 1.977 15.516 1 76.69 124 SER B N 1
ATOM 1937 C CA . SER B 1 124 ? 8.102 2.547 14.508 1 76.69 124 SER B CA 1
ATOM 1938 C C . SER B 1 124 ? 8.141 1.685 13.25 1 76.69 124 SER B C 1
ATOM 1940 O O . SER B 1 124 ? 7.746 0.517 13.281 1 76.69 124 SER B O 1
ATOM 1942 N N . GLU B 1 125 ? 8.422 2.191 12.211 1 81.75 125 GLU B N 1
ATOM 1943 C CA . GLU B 1 125 ? 8.664 1.497 10.953 1 81.75 125 GLU B CA 1
ATOM 1944 C C . GLU B 1 125 ? 9.664 0.361 11.133 1 81.75 125 GLU B C 1
ATOM 1946 O O . GLU B 1 125 ? 9.57 -0.67 10.461 1 81.75 125 GLU B O 1
ATOM 1951 N N . LYS B 1 126 ? 10.508 0.59 12.094 1 84.94 126 LYS B N 1
ATOM 1952 C CA . LYS B 1 126 ? 11.562 -0.396 12.32 1 84.94 126 LYS B CA 1
ATOM 1953 C C . LYS B 1 126 ? 10.977 -1.715 12.82 1 84.94 126 LYS B C 1
ATOM 1955 O O . LYS B 1 126 ? 11.289 -2.779 12.289 1 84.94 126 LYS B O 1
ATOM 1960 N N . ILE B 1 127 ? 10.164 -1.6 13.797 1 86.38 127 ILE B N 1
ATOM 1961 C CA . ILE B 1 127 ? 9.562 -2.797 14.375 1 86.38 127 ILE B CA 1
ATOM 1962 C C . ILE B 1 127 ? 8.75 -3.527 13.305 1 86.38 127 ILE B C 1
ATOM 1964 O O . ILE B 1 127 ? 8.844 -4.75 13.164 1 86.38 127 ILE B O 1
ATOM 1968 N N . ILE B 1 128 ? 7.977 -2.797 12.578 1 88.5 128 ILE B N 1
ATOM 1969 C CA . ILE B 1 128 ? 7.129 -3.379 11.539 1 88.5 128 ILE B CA 1
ATOM 1970 C C . ILE B 1 128 ? 7.996 -4.066 10.492 1 88.5 128 ILE B C 1
ATOM 1972 O O . ILE B 1 128 ? 7.676 -5.168 10.039 1 88.5 128 ILE B O 1
ATOM 1976 N N . SER B 1 129 ? 9.094 -3.49 10.07 1 88.44 129 SER B N 1
ATOM 1977 C CA . SER B 1 129 ? 10.008 -4.051 9.086 1 88.44 129 SER B CA 1
ATOM 1978 C C . SER B 1 129 ? 10.68 -5.312 9.609 1 88.44 129 SER B C 1
ATOM 1980 O O . SER B 1 129 ? 10.891 -6.27 8.852 1 88.44 129 SER B O 1
ATOM 1982 N N . TYR B 1 130 ? 10.977 -5.328 10.867 1 91.06 130 TYR B N 1
ATOM 1983 C CA . TYR B 1 130 ? 11.586 -6.516 11.445 1 91.06 130 TYR B CA 1
ATOM 1984 C C . TYR B 1 130 ? 10.617 -7.691 11.43 1 91.06 130 TYR B C 1
ATOM 1986 O O . TYR B 1 130 ? 11 -8.82 11.125 1 91.06 130 TYR B O 1
ATOM 1994 N N . ILE B 1 131 ?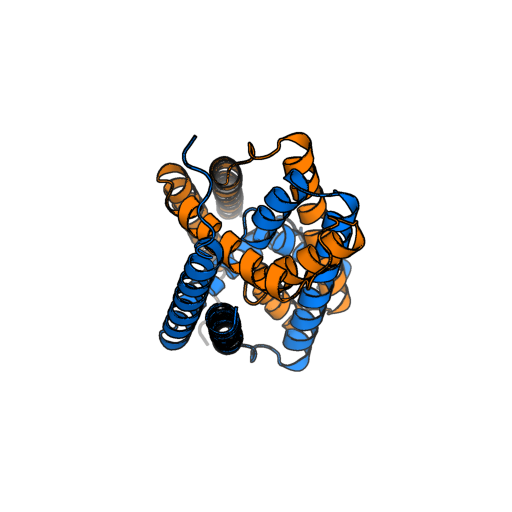 9.43 -7.387 11.742 1 90.44 131 ILE B N 1
ATOM 1995 C CA . ILE B 1 131 ? 8.414 -8.43 11.719 1 90.44 131 ILE B CA 1
ATOM 1996 C C . ILE B 1 131 ? 8.227 -8.93 10.289 1 90.44 131 ILE B C 1
ATOM 1998 O O . ILE B 1 131 ? 8.266 -10.141 10.039 1 90.44 131 ILE B O 1
ATOM 2002 N N . GLY B 1 132 ? 8.023 -8.078 9.367 1 89.12 132 GLY B N 1
ATOM 2003 C CA . GLY B 1 132 ? 7.824 -8.445 7.977 1 89.12 132 GLY B CA 1
ATOM 2004 C C . GLY B 1 132 ? 8.984 -9.219 7.387 1 89.12 132 GLY B C 1
ATOM 2005 O O . GLY B 1 132 ? 8.789 -10.25 6.75 1 89.12 132 GLY B O 1
ATOM 2006 N N . GLY B 1 133 ? 10.227 -8.664 7.555 1 91.94 133 GLY B N 1
ATOM 2007 C CA . GLY B 1 133 ? 11.414 -9.344 7.055 1 91.94 133 GLY B CA 1
ATOM 2008 C C . GLY B 1 133 ? 11.578 -10.742 7.621 1 91.94 133 GLY B C 1
ATOM 2009 O O . GLY B 1 133 ? 11.906 -11.68 6.887 1 91.94 133 GLY B O 1
ATOM 2010 N N . SER B 1 134 ? 11.336 -10.898 8.891 1 94.81 134 SER B N 1
ATOM 2011 C CA . SER B 1 134 ? 11.43 -12.203 9.531 1 94.81 134 SER B CA 1
ATOM 2012 C C . SER B 1 134 ? 10.398 -13.172 8.961 1 94.81 134 SER B C 1
ATOM 2014 O O . SER B 1 134 ? 10.688 -14.359 8.773 1 94.81 134 SER B O 1
ATOM 2016 N N . LEU B 1 135 ? 9.25 -12.695 8.734 1 89 135 LEU B N 1
ATOM 2017 C CA . LEU B 1 135 ? 8.195 -13.531 8.164 1 89 135 LEU B CA 1
ATOM 2018 C C . LEU B 1 135 ? 8.578 -14.031 6.777 1 89 135 LEU B C 1
ATOM 2020 O O . LEU B 1 135 ? 8.352 -15.195 6.445 1 89 135 LEU B O 1
ATOM 2024 N N . PHE B 1 136 ? 9.141 -13.133 5.969 1 90.19 136 PHE B N 1
ATOM 2025 C CA . PHE B 1 136 ? 9.594 -13.547 4.645 1 90.19 136 PHE B CA 1
ATOM 2026 C C . PHE B 1 136 ? 10.617 -14.672 4.742 1 90.19 136 PHE B C 1
ATOM 2028 O O . PHE B 1 136 ? 10.555 -15.641 3.988 1 90.19 136 PHE B O 1
ATOM 2035 N N . LEU B 1 137 ? 11.461 -14.562 5.645 1 94.38 137 LEU B N 1
ATOM 2036 C CA . LEU B 1 137 ? 12.492 -15.578 5.797 1 94.38 137 LEU B CA 1
ATOM 2037 C C . LEU B 1 137 ? 11.898 -16.875 6.324 1 94.38 137 LEU B C 1
ATOM 2039 O O . LEU B 1 137 ? 12.32 -17.969 5.922 1 94.38 137 LEU B O 1
ATOM 2043 N N . ALA B 1 138 ? 10.969 -16.781 7.215 1 93.12 138 ALA B N 1
ATOM 2044 C CA . ALA B 1 138 ? 10.289 -17.984 7.715 1 93.12 138 ALA B CA 1
ATOM 2045 C C . ALA B 1 138 ? 9.586 -18.719 6.59 1 93.12 138 ALA B C 1
ATOM 2047 O O . ALA B 1 138 ? 9.68 -19.953 6.484 1 93.12 138 ALA B O 1
ATOM 2048 N N . PHE B 1 139 ? 8.898 -18.047 5.742 1 87.88 139 PHE B N 1
ATOM 2049 C CA . PHE B 1 139 ? 8.203 -18.672 4.617 1 87.88 139 PHE B CA 1
ATOM 2050 C C . PHE B 1 139 ? 9.195 -19.266 3.631 1 87.88 139 PHE B C 1
ATOM 2052 O O . PHE B 1 139 ? 8.914 -20.297 3.006 1 87.88 139 PHE B O 1
ATOM 2059 N N . ALA B 1 140 ? 10.289 -18.562 3.439 1 91.94 140 ALA B N 1
ATOM 2060 C CA . ALA B 1 140 ? 11.344 -19.125 2.592 1 91.94 140 ALA B CA 1
ATOM 2061 C C . ALA B 1 140 ? 11.82 -20.469 3.121 1 91.94 140 ALA B C 1
ATOM 2063 O O . ALA B 1 140 ? 11.992 -21.422 2.354 1 91.94 140 ALA B O 1
ATOM 2064 N N . ALA B 1 141 ? 12 -20.578 4.363 1 94.31 141 ALA B N 1
ATOM 2065 C CA . ALA B 1 141 ? 12.438 -21.828 5 1 94.31 141 ALA B CA 1
ATOM 2066 C C . ALA B 1 141 ? 11.406 -22.938 4.816 1 94.31 141 ALA B C 1
ATOM 2068 O O . ALA B 1 141 ? 11.758 -24.062 4.48 1 94.31 141 ALA B O 1
ATOM 2069 N N . VAL B 1 142 ? 10.195 -22.641 5.059 1 87.88 142 VAL B N 1
ATOM 2070 C CA . VAL B 1 142 ? 9.125 -23.625 4.914 1 87.88 142 VAL B CA 1
ATOM 2071 C C . VAL B 1 142 ? 9.086 -24.141 3.475 1 87.88 142 VAL B C 1
ATOM 2073 O O . VAL B 1 142 ? 8.945 -25.344 3.236 1 87.88 142 VAL B O 1
ATOM 2076 N N . THR B 1 143 ? 9.133 -23.188 2.504 1 85.19 143 THR B N 1
ATOM 2077 C CA . THR B 1 143 ? 9.117 -23.562 1.095 1 85.19 143 THR B CA 1
ATOM 2078 C C . THR B 1 143 ? 10.305 -24.469 0.762 1 85.19 143 THR B C 1
ATOM 2080 O O . THR B 1 143 ? 10.164 -25.422 0 1 85.19 143 THR B O 1
ATOM 2083 N N . LEU B 1 144 ? 11.453 -24.125 1.262 1 90.19 144 LEU B N 1
ATOM 2084 C CA . LEU B 1 144 ? 12.641 -24.938 1.032 1 90.19 144 LEU B CA 1
ATOM 2085 C C . LEU B 1 144 ? 12.453 -26.344 1.56 1 90.19 144 LEU B C 1
ATOM 2087 O O . LEU B 1 144 ? 12.859 -27.312 0.913 1 90.19 144 LEU B O 1
ATOM 2091 N N . VAL B 1 145 ? 11.844 -26.5 2.658 1 91.62 145 VAL B N 1
ATOM 2092 C CA . VAL B 1 145 ? 11.578 -27.812 3.242 1 91.62 145 VAL B CA 1
ATOM 2093 C C . VAL B 1 145 ? 10.594 -28.578 2.359 1 91.62 145 VAL B C 1
ATOM 2095 O O . VAL B 1 145 ? 10.75 -29.781 2.15 1 91.62 145 VAL B O 1
ATOM 2098 N N . GLU B 1 146 ? 9.656 -27.891 1.868 1 84.25 146 GLU B N 1
ATOM 2099 C CA . GLU B 1 146 ? 8.695 -28.531 0.973 1 84.25 146 GLU B CA 1
ATOM 2100 C C . GLU B 1 146 ? 9.375 -29.047 -0.295 1 84.25 146 GLU B C 1
ATOM 2102 O O . GLU B 1 146 ? 9.047 -30.125 -0.785 1 84.25 146 GLU B O 1
ATOM 2107 N N . ILE B 1 147 ? 10.203 -28.25 -0.839 1 83.88 147 ILE B N 1
ATOM 2108 C CA . ILE B 1 147 ? 10.938 -28.641 -2.033 1 83.88 147 ILE B CA 1
ATOM 2109 C C . ILE B 1 147 ? 11.805 -29.859 -1.726 1 83.88 147 ILE B C 1
ATOM 2111 O O . ILE B 1 147 ? 11.859 -30.812 -2.518 1 83.88 147 ILE B O 1
ATOM 2115 N N . ALA B 1 148 ? 12.391 -29.797 -0.633 1 89.19 148 ALA B N 1
ATOM 2116 C CA . ALA B 1 148 ? 13.312 -30.875 -0.253 1 89.19 148 ALA B CA 1
ATOM 2117 C C . ALA B 1 148 ? 12.57 -32.156 0.055 1 89.19 148 ALA B C 1
ATOM 2119 O O . ALA B 1 148 ? 13.125 -33.25 -0.068 1 89.19 148 ALA B O 1
ATOM 2120 N N . THR B 1 149 ? 11.398 -32.031 0.447 1 86.94 149 THR B N 1
ATOM 2121 C CA . THR B 1 149 ? 10.648 -33.219 0.864 1 86.94 149 THR B CA 1
ATOM 2122 C C . THR B 1 149 ? 9.703 -33.688 -0.241 1 86.94 149 THR B C 1
ATOM 2124 O O . THR B 1 149 ? 8.938 -34.625 -0.057 1 86.94 149 THR B O 1
ATOM 2127 N N . SER B 1 150 ? 9.609 -32.969 -1.357 1 75 150 SER B N 1
ATOM 2128 C CA . SER B 1 150 ? 8.812 -33.406 -2.506 1 75 150 SER B CA 1
ATOM 2129 C C . SER B 1 150 ? 9.633 -34.25 -3.461 1 75 150 SER B C 1
ATOM 2131 O O . SER B 1 150 ? 10.844 -34.062 -3.592 1 75 150 SER B O 1
#

InterPro domains:
  IPR001727 GDT1-like [PF01169] (67-140)
  IPR001727 GDT1-like [PTHR12608] (8-145)